Protein AF-A0A0A2EVN7-F1 (afdb_monomer_lite)

pLDDT: mean 83.89, std 11.82, range [39.06, 97.81]

Sequence (223 aa):
MNILLNWLSQLLFFKLIEVNAKYNALLNGFYKKYSISDWREYLRTLVSLFALSFEDESRIKADLEIDVDSLITKSVLDQLSISSSYPHISYASKDEYDRGGNSDYRFFRDKPLFKYENGDYLIYSRPLLAYRMFSSLYFDFLRISEELEGRQPDIANLFTSEFIEKTLFIGLMNESLSSDTIESLDEEGLKLKYKIQSGDLGYPDYRATASKISRKYKLLIFK

Radius of gyration: 21.6 Å; chains: 1; bounding box: 45×46×66 Å

Foldseek 3Di:
DDLVLLLVLVVLLLVLLVVDPVNPLLVVLVCVLLVHDDCQLLSLQLVVLLVCCPPPDQKQDQVNPVPPVNSHDLSNLVSLEDEPVNPDQDFDDPDPPRPVGDSNVLVCLSRQWYAYPNGMIGRPDSVSSSSNSHVNVLVSSVVSQVPDPDDGDPSVCSVPVVRVQVRPPVVVVVVPDDPVFKDKDALVSCVVVDPDDPPDPHAFRMWIWTDDDDDTDIDGHHD

Structure (mmCIF, N/CA/C/O backbone):
data_AF-A0A0A2EVN7-F1
#
_entry.id   AF-A0A0A2EVN7-F1
#
loop_
_atom_site.group_PDB
_atom_site.id
_atom_site.type_symbol
_atom_site.label_atom_id
_atom_site.label_alt_id
_atom_site.label_comp_id
_atom_site.label_asym_id
_atom_site.label_entity_id
_atom_site.label_seq_id
_atom_site.pdbx_PDB_ins_code
_atom_site.Cartn_x
_atom_site.Cartn_y
_atom_site.Cartn_z
_atom_site.occupancy
_atom_site.B_iso_or_equiv
_atom_site.auth_seq_id
_atom_site.auth_comp_id
_atom_site.auth_asym_id
_atom_site.auth_atom_id
_atom_site.pdbx_PDB_model_num
ATOM 1 N N . MET A 1 1 ? 14.269 -0.324 10.134 1.00 54.19 1 MET A N 1
ATOM 2 C CA . MET A 1 1 ? 12.851 -0.323 9.705 1.00 54.19 1 MET A CA 1
ATOM 3 C C . MET A 1 1 ? 12.348 -1.760 9.742 1.00 54.19 1 MET A C 1
ATOM 5 O O . MET A 1 1 ? 13.059 -2.622 9.245 1.00 54.19 1 MET A O 1
ATOM 9 N N . ASN A 1 2 ? 11.214 -2.033 10.396 1.00 72.62 2 ASN A N 1
ATOM 10 C CA . ASN A 1 2 ? 10.709 -3.398 10.595 1.00 72.62 2 ASN A CA 1
ATOM 11 C C . ASN A 1 2 ? 9.799 -3.806 9.421 1.00 72.62 2 ASN A C 1
ATOM 13 O O . ASN A 1 2 ? 8.649 -3.385 9.344 1.00 72.62 2 ASN A O 1
ATOM 17 N N . ILE A 1 3 ? 10.334 -4.603 8.496 1.00 76.62 3 ILE A N 1
ATOM 18 C CA . ILE A 1 3 ? 9.635 -5.026 7.272 1.00 76.62 3 ILE A CA 1
ATOM 19 C C . ILE A 1 3 ? 8.422 -5.901 7.572 1.00 76.62 3 ILE A C 1
ATOM 21 O O . ILE A 1 3 ? 7.392 -5.741 6.926 1.00 76.62 3 ILE A O 1
ATOM 25 N N . LEU A 1 4 ? 8.512 -6.772 8.580 1.00 79.62 4 LEU A N 1
ATOM 26 C CA . LEU A 1 4 ? 7.404 -7.644 8.974 1.00 79.62 4 LEU A CA 1
ATOM 27 C C . LEU A 1 4 ? 6.194 -6.825 9.430 1.00 79.62 4 LEU A C 1
ATOM 29 O O . LEU A 1 4 ? 5.067 -7.125 9.044 1.00 79.62 4 LEU A O 1
ATOM 33 N N . LEU A 1 5 ? 6.433 -5.750 10.186 1.00 82.75 5 LEU A N 1
ATOM 34 C CA . LEU A 1 5 ? 5.374 -4.842 10.624 1.00 82.75 5 LEU A CA 1
ATOM 35 C C . LEU A 1 5 ? 4.736 -4.092 9.445 1.00 82.75 5 LEU A C 1
ATOM 37 O O . LEU A 1 5 ? 3.513 -3.963 9.398 1.00 82.75 5 LEU A O 1
ATOM 41 N N . ASN A 1 6 ? 5.539 -3.634 8.479 1.00 83.50 6 ASN A N 1
ATOM 42 C CA . ASN A 1 6 ? 5.029 -2.960 7.280 1.00 83.50 6 ASN A CA 1
ATOM 43 C C . ASN A 1 6 ? 4.218 -3.921 6.396 1.00 83.50 6 ASN A C 1
ATOM 45 O O . ASN A 1 6 ? 3.157 -3.559 5.890 1.00 83.50 6 ASN A O 1
ATOM 49 N N . TRP A 1 7 ? 4.687 -5.160 6.240 1.00 85.44 7 TRP A N 1
ATOM 50 C CA . TRP A 1 7 ? 3.976 -6.199 5.502 1.00 85.44 7 TRP A CA 1
ATOM 51 C C . TRP A 1 7 ? 2.637 -6.551 6.157 1.00 85.44 7 TRP A C 1
ATOM 53 O O . TRP A 1 7 ? 1.603 -6.514 5.489 1.00 85.44 7 TRP A O 1
ATOM 63 N N . LEU A 1 8 ? 2.640 -6.814 7.469 1.00 88.06 8 LEU A N 1
ATOM 64 C CA . LEU A 1 8 ? 1.422 -7.102 8.226 1.00 88.06 8 LEU A CA 1
ATOM 65 C C . LEU A 1 8 ? 0.427 -5.941 8.127 1.00 88.06 8 LEU A C 1
ATOM 67 O O . LEU A 1 8 ? -0.755 -6.166 7.878 1.00 88.06 8 LEU A O 1
ATOM 71 N N . SER A 1 9 ? 0.915 -4.702 8.247 1.00 89.50 9 SER A N 1
ATOM 72 C CA . SER A 1 9 ? 0.089 -3.501 8.101 1.00 89.50 9 SER A CA 1
ATOM 73 C C . SER A 1 9 ? -0.617 -3.452 6.744 1.00 89.50 9 SER A C 1
ATOM 75 O O . SER A 1 9 ? -1.825 -3.246 6.696 1.00 89.50 9 SER A O 1
ATOM 77 N N . GLN A 1 10 ? 0.080 -3.703 5.631 1.00 91.06 10 GLN A N 1
ATOM 78 C CA . GLN A 1 10 ? -0.579 -3.718 4.319 1.00 91.06 10 GLN A CA 1
ATOM 79 C C . GLN A 1 10 ? -1.599 -4.834 4.177 1.00 91.06 10 GLN A C 1
ATOM 81 O O . GLN A 1 10 ? -2.680 -4.609 3.642 1.00 91.06 10 GLN A O 1
ATOM 86 N N . LEU A 1 11 ? -1.255 -6.037 4.636 1.00 92.88 11 LEU A N 1
ATOM 87 C CA . LEU A 1 11 ? -2.154 -7.179 4.563 1.00 92.88 11 LEU A CA 1
ATOM 88 C C . LEU A 1 11 ? -3.457 -6.889 5.314 1.00 92.88 11 LEU A C 1
ATOM 90 O O . LEU A 1 11 ? -4.539 -7.155 4.794 1.00 92.88 11 LEU A O 1
ATOM 94 N N . LEU A 1 12 ? -3.365 -6.305 6.510 1.00 93.25 12 LEU A N 1
ATOM 95 C CA . LEU A 1 12 ? -4.532 -5.896 7.289 1.00 93.25 12 LEU A CA 1
ATOM 96 C C . LEU A 1 12 ? -5.291 -4.741 6.627 1.00 93.25 12 LEU A C 1
ATOM 98 O O . LEU A 1 12 ? -6.519 -4.758 6.617 1.00 93.25 12 LEU A O 1
ATOM 102 N N . PHE A 1 13 ? -4.590 -3.776 6.028 1.00 95.19 13 PHE A N 1
ATOM 103 C CA . PHE A 1 13 ? -5.219 -2.663 5.317 1.00 95.19 13 PHE A CA 1
ATOM 104 C C . PHE A 1 13 ? -6.030 -3.144 4.109 1.00 95.19 13 PHE A C 1
ATOM 106 O O . PHE A 1 13 ? -7.192 -2.774 3.958 1.00 95.19 13 PHE A O 1
ATOM 113 N N . PHE A 1 14 ? -5.455 -4.010 3.271 1.00 95.94 14 PHE A N 1
ATOM 114 C CA . PHE A 1 14 ? -6.169 -4.552 2.120 1.00 95.94 14 PHE A CA 1
ATOM 115 C C . PHE A 1 14 ? -7.362 -5.410 2.537 1.00 95.94 14 PHE A C 1
ATOM 117 O O . PHE A 1 14 ? -8.436 -5.261 1.962 1.00 95.94 14 PHE A O 1
ATOM 124 N N . LYS A 1 15 ? -7.227 -6.231 3.587 1.00 95.62 15 LYS A N 1
ATOM 125 C CA . LYS A 1 15 ? -8.365 -6.966 4.162 1.00 95.62 15 LYS A CA 1
ATOM 126 C C . LYS A 1 15 ? -9.472 -6.031 4.653 1.00 95.62 15 LYS A C 1
ATOM 128 O O . LYS A 1 15 ? -10.641 -6.302 4.398 1.00 95.62 15 LYS A O 1
ATOM 133 N N . LEU A 1 16 ? -9.121 -4.933 5.327 1.00 95.31 16 LEU A N 1
ATOM 134 C CA . LEU A 1 16 ? -10.088 -3.935 5.791 1.00 95.31 16 LEU A CA 1
ATOM 135 C C . LEU A 1 16 ? -10.911 -3.372 4.624 1.00 95.31 16 LEU A C 1
ATOM 137 O O . LEU A 1 16 ? -12.139 -3.309 4.717 1.00 95.31 16 LEU A O 1
ATOM 141 N N . ILE A 1 17 ? -10.253 -2.971 3.532 1.00 95.69 17 ILE A N 1
ATOM 142 C CA . ILE A 1 17 ? -10.952 -2.381 2.382 1.00 95.69 17 ILE A CA 1
ATOM 143 C C . ILE A 1 17 ? -11.656 -3.418 1.498 1.00 95.69 17 ILE A C 1
ATOM 145 O O . ILE A 1 17 ? -12.660 -3.082 0.882 1.00 95.69 17 ILE A O 1
ATOM 149 N N . GLU A 1 18 ? -11.178 -4.666 1.462 1.00 96.69 18 GLU A N 1
ATOM 150 C CA . GLU A 1 18 ? -11.805 -5.789 0.746 1.00 96.69 18 GLU A CA 1
ATOM 151 C C . GLU A 1 18 ? -13.117 -6.223 1.415 1.00 96.69 18 GLU A C 1
ATOM 153 O O . GLU A 1 18 ? -14.105 -6.483 0.733 1.00 96.69 18 GLU A O 1
ATOM 158 N N . VAL A 1 19 ? -13.159 -6.269 2.751 1.00 95.06 19 VAL A N 1
ATOM 159 C CA . VAL A 1 19 ? -14.350 -6.706 3.503 1.00 95.06 19 VAL A CA 1
ATOM 160 C C . VAL A 1 19 ? -15.417 -5.610 3.585 1.00 95.06 19 VAL A C 1
ATOM 162 O O . VAL A 1 19 ? -16.608 -5.906 3.706 1.00 95.06 19 VAL A O 1
ATOM 165 N N . ASN A 1 20 ? -15.027 -4.335 3.529 1.00 93.38 20 ASN A N 1
ATOM 166 C CA . ASN A 1 20 ? -15.958 -3.227 3.699 1.00 93.38 20 ASN A CA 1
ATOM 167 C C . ASN A 1 20 ? -16.386 -2.623 2.355 1.00 93.38 20 ASN A C 1
ATOM 169 O O . ASN A 1 20 ? -15.681 -1.801 1.770 1.00 93.38 20 ASN A O 1
ATOM 173 N N . ALA A 1 21 ? -17.609 -2.957 1.929 1.00 92.38 21 ALA A N 1
ATOM 174 C CA . ALA A 1 21 ? -18.183 -2.551 0.643 1.00 92.38 21 ALA A CA 1
ATOM 175 C C . ALA A 1 21 ? -18.142 -1.034 0.366 1.00 92.38 21 ALA A C 1
ATOM 177 O O . ALA A 1 21 ? -18.124 -0.622 -0.796 1.00 92.38 21 ALA A O 1
ATOM 178 N N . LYS A 1 22 ? -18.079 -0.188 1.409 1.00 92.62 22 LYS A N 1
ATOM 179 C CA . LYS A 1 22 ? -17.949 1.273 1.261 1.00 92.62 22 LYS A CA 1
ATOM 180 C C . LYS A 1 22 ? -16.650 1.694 0.554 1.00 92.62 22 LYS A C 1
ATOM 182 O O . LYS A 1 22 ? -16.580 2.805 0.039 1.00 92.62 22 LYS A O 1
ATOM 187 N N . TYR A 1 23 ? -15.642 0.819 0.505 1.00 94.06 23 TYR A N 1
ATOM 188 C CA . TYR A 1 23 ? -14.345 1.069 -0.127 1.00 94.06 23 TYR A CA 1
ATOM 189 C C . TYR A 1 23 ? -14.165 0.378 -1.487 1.00 94.06 23 TYR A C 1
ATOM 191 O O . TYR A 1 23 ? -13.094 0.494 -2.081 1.00 94.06 23 TYR A O 1
ATOM 199 N N . ASN A 1 24 ? -15.200 -0.268 -2.036 1.00 94.38 24 ASN A N 1
ATOM 200 C CA . ASN A 1 24 ? -15.112 -0.980 -3.319 1.00 94.38 24 ASN A CA 1
ATOM 201 C C . ASN A 1 24 ? -14.586 -0.100 -4.462 1.00 94.38 24 ASN A C 1
ATOM 203 O O . ASN A 1 24 ? -13.775 -0.550 -5.265 1.00 94.38 24 ASN A O 1
ATOM 207 N N . ALA A 1 25 ? -15.009 1.166 -4.526 1.00 95.00 25 ALA A N 1
ATOM 208 C CA . ALA A 1 25 ? -14.536 2.098 -5.549 1.00 95.00 25 ALA A CA 1
ATOM 209 C C . ALA A 1 25 ? -13.022 2.361 -5.444 1.00 95.00 25 ALA A C 1
ATOM 211 O O . ALA A 1 25 ? -12.332 2.381 -6.462 1.00 95.00 25 ALA A O 1
ATOM 212 N N . LEU A 1 26 ? -12.493 2.489 -4.221 1.00 95.81 26 LEU A N 1
ATOM 213 C CA . LEU A 1 26 ? -11.057 2.654 -3.985 1.00 95.81 26 LEU A CA 1
ATOM 214 C C . LEU A 1 26 ? -10.279 1.395 -4.369 1.00 95.81 26 LEU A C 1
ATOM 216 O O . LEU A 1 26 ? -9.244 1.495 -5.023 1.00 95.81 26 LEU A O 1
ATOM 220 N N . LEU A 1 27 ? -10.779 0.218 -3.987 1.00 96.50 27 LEU A N 1
ATOM 221 C CA . LEU A 1 27 ? -10.136 -1.053 -4.313 1.00 96.50 27 LEU A CA 1
ATOM 222 C C . LEU A 1 27 ? -10.120 -1.304 -5.830 1.00 96.50 27 LEU A C 1
ATOM 224 O O . LEU A 1 27 ? -9.086 -1.660 -6.386 1.00 96.50 27 LEU A O 1
ATOM 228 N N . ASN A 1 28 ? -11.221 -1.012 -6.524 1.00 96.00 28 ASN A N 1
ATOM 229 C CA . ASN A 1 28 ? -11.286 -1.089 -7.984 1.00 96.00 28 ASN A CA 1
ATOM 230 C C . ASN A 1 28 ? -10.355 -0.072 -8.662 1.00 96.00 28 ASN A C 1
ATOM 232 O O . ASN A 1 28 ? -9.699 -0.394 -9.653 1.00 96.00 28 ASN A O 1
ATOM 236 N N . GLY A 1 29 ? -10.258 1.148 -8.124 1.00 96.31 29 GLY A N 1
ATOM 237 C CA . GLY A 1 29 ? -9.289 2.140 -8.588 1.00 96.31 29 GLY A CA 1
ATOM 238 C C . GLY A 1 29 ? -7.845 1.666 -8.406 1.00 96.31 29 GLY A C 1
ATOM 239 O O . GLY A 1 29 ? -7.017 1.843 -9.299 1.00 96.31 29 GLY A O 1
ATOM 240 N N . PHE A 1 30 ? -7.558 0.973 -7.301 1.00 96.94 30 PHE A N 1
ATOM 241 C CA . PHE A 1 30 ? -6.261 0.347 -7.051 1.00 96.94 30 PHE A CA 1
ATOM 242 C C . PHE A 1 30 ? -5.945 -0.751 -8.077 1.00 96.94 30 PHE A C 1
ATOM 244 O O . PHE A 1 30 ? -4.871 -0.735 -8.680 1.00 96.94 30 PHE A O 1
ATOM 251 N N . TYR A 1 31 ? -6.896 -1.649 -8.347 1.00 97.81 31 TYR A N 1
ATOM 252 C CA . TYR A 1 31 ? -6.776 -2.681 -9.384 1.00 97.81 31 TYR A CA 1
ATOM 253 C C . TYR A 1 31 ? -6.487 -2.086 -10.759 1.00 97.81 31 TYR A C 1
ATOM 255 O O . TYR A 1 31 ? -5.553 -2.511 -11.440 1.00 97.81 31 TYR A O 1
ATOM 263 N N . LYS A 1 32 ? -7.216 -1.030 -11.133 1.00 97.12 32 LYS A N 1
ATOM 264 C CA . LYS A 1 32 ? -7.002 -0.312 -12.393 1.00 97.12 32 LYS A CA 1
ATOM 265 C C . LYS A 1 32 ? -5.610 0.317 -12.464 1.00 97.12 32 LYS A C 1
ATOM 267 O O . LYS A 1 32 ? -4.920 0.131 -13.463 1.00 97.12 32 LYS A O 1
ATOM 272 N N . LYS A 1 33 ? -5.181 1.024 -11.411 1.00 95.75 33 LYS A N 1
ATOM 273 C CA . LYS A 1 33 ? -3.866 1.684 -11.345 1.00 95.75 33 LYS A CA 1
ATOM 274 C C . LYS A 1 33 ? -2.726 0.702 -11.603 1.00 95.75 33 LYS A C 1
ATOM 276 O O . LYS A 1 33 ? -1.804 1.020 -12.347 1.00 95.75 33 LYS A O 1
ATOM 281 N N . TYR A 1 34 ? -2.796 -0.481 -10.999 1.00 96.56 34 TYR A N 1
ATOM 282 C CA . TYR A 1 34 ? -1.752 -1.496 -11.119 1.00 96.56 34 TYR A CA 1
ATOM 283 C C . TYR A 1 34 ? -1.975 -2.497 -12.251 1.00 96.56 34 TYR A C 1
ATOM 285 O O . TYR A 1 34 ? -1.091 -3.303 -12.512 1.00 96.56 34 TYR A O 1
ATOM 293 N N . SER A 1 35 ? -3.110 -2.426 -12.955 1.00 97.38 35 SER A N 1
ATOM 294 C CA . SER A 1 35 ? -3.504 -3.420 -13.963 1.00 97.38 35 SER A CA 1
ATOM 295 C C . SER A 1 35 ? -3.419 -4.847 -13.405 1.00 97.38 35 SER A C 1
ATOM 297 O O . SER A 1 35 ? -2.772 -5.715 -13.986 1.00 97.38 35 SER A O 1
ATOM 299 N N . ILE A 1 36 ? -4.034 -5.043 -12.237 1.00 96.75 36 ILE A N 1
ATOM 300 C CA . ILE A 1 36 ? -4.129 -6.317 -11.508 1.00 96.75 36 ILE A CA 1
ATOM 301 C C . ILE A 1 36 ? -5.590 -6.608 -11.170 1.00 96.75 36 ILE A C 1
ATOM 303 O O . ILE A 1 36 ? -6.432 -5.711 -11.220 1.00 96.75 36 ILE A O 1
ATOM 307 N N . SER A 1 37 ? -5.888 -7.852 -10.812 1.00 95.94 37 SER A N 1
ATOM 308 C CA . SER A 1 37 ? -7.241 -8.294 -10.440 1.00 95.94 37 SER A CA 1
ATOM 309 C C . SER A 1 37 ? -7.394 -8.582 -8.948 1.00 95.94 37 SER A C 1
ATOM 311 O O . SER A 1 37 ? -8.506 -8.566 -8.422 1.00 95.94 37 SER A O 1
ATOM 313 N N . ASP A 1 38 ? -6.275 -8.812 -8.265 1.00 95.94 38 ASP A N 1
ATOM 314 C CA . ASP A 1 38 ? -6.213 -9.115 -6.843 1.00 95.94 38 ASP A CA 1
ATOM 315 C C . ASP A 1 38 ? -5.068 -8.321 -6.207 1.00 95.94 38 ASP A C 1
ATOM 317 O O . ASP A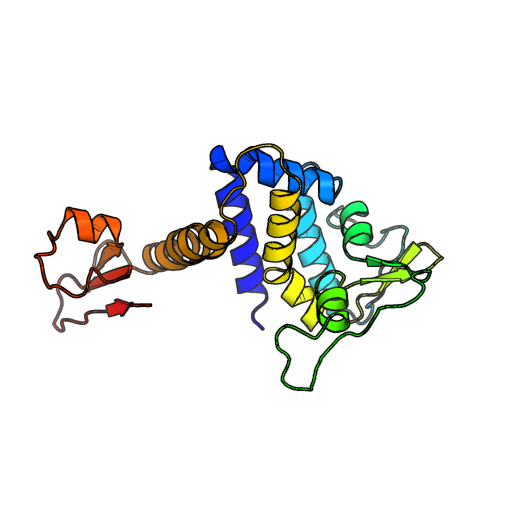 1 38 ? -3.916 -8.404 -6.637 1.00 95.94 38 ASP A O 1
ATOM 321 N N . TRP A 1 39 ? -5.350 -7.572 -5.137 1.00 95.94 39 TRP A N 1
ATOM 322 C CA . TRP A 1 39 ? -4.335 -6.787 -4.420 1.00 95.94 39 TRP A CA 1
ATOM 323 C C . TRP A 1 39 ? -3.206 -7.668 -3.888 1.00 95.94 39 TRP A C 1
ATOM 325 O O . TRP A 1 39 ? -2.098 -7.181 -3.649 1.00 95.94 39 TRP A O 1
ATOM 335 N N . ARG A 1 40 ? -3.454 -8.973 -3.718 1.00 95.12 40 ARG A N 1
ATOM 336 C CA . ARG A 1 40 ? -2.421 -9.930 -3.338 1.00 95.12 40 ARG A CA 1
ATOM 337 C C . ARG A 1 40 ? -1.277 -9.876 -4.336 1.00 95.12 40 ARG A C 1
ATOM 339 O O . ARG A 1 40 ? -0.151 -9.872 -3.872 1.00 95.12 40 ARG A O 1
ATOM 346 N N . GLU A 1 41 ? -1.527 -9.772 -5.649 1.00 95.06 41 GLU A N 1
ATOM 347 C CA . GLU A 1 41 ? -0.502 -9.626 -6.714 1.00 95.06 41 GLU A CA 1
ATOM 348 C C . GLU A 1 41 ? 0.514 -8.519 -6.388 1.00 95.06 41 GLU A C 1
ATOM 350 O O . GLU A 1 41 ? 1.728 -8.728 -6.455 1.00 95.06 41 GLU A O 1
ATOM 355 N N . TYR A 1 42 ? 0.023 -7.373 -5.914 1.00 95.19 42 TYR A N 1
ATOM 356 C CA . TYR A 1 42 ? 0.855 -6.254 -5.480 1.00 95.19 42 TYR A CA 1
ATOM 357 C C . TYR A 1 42 ? 1.714 -6.598 -4.252 1.00 95.19 42 TYR A C 1
ATOM 359 O O . TYR A 1 42 ? 2.919 -6.337 -4.250 1.00 95.19 42 TYR A O 1
ATOM 367 N N . LEU A 1 43 ? 1.134 -7.222 -3.217 1.00 92.69 43 LEU A N 1
ATOM 368 C CA . LEU A 1 43 ? 1.886 -7.556 -2.001 1.00 92.69 43 LEU A CA 1
ATOM 369 C C . LEU A 1 43 ? 2.945 -8.636 -2.213 1.00 92.69 43 LEU A C 1
ATOM 371 O O . LEU A 1 43 ? 4.060 -8.456 -1.724 1.00 92.69 43 LEU A O 1
ATOM 375 N N . ARG A 1 44 ? 2.633 -9.730 -2.924 1.00 92.25 44 ARG A N 1
ATOM 376 C CA . ARG A 1 44 ? 3.642 -10.766 -3.247 1.00 92.25 44 ARG A CA 1
ATOM 377 C C . ARG A 1 44 ? 4.774 -10.151 -4.057 1.00 92.25 44 ARG A C 1
ATOM 379 O O . ARG A 1 44 ? 5.918 -10.327 -3.665 1.00 92.25 44 ARG A O 1
ATOM 386 N N . THR A 1 45 ? 4.464 -9.311 -5.050 1.00 93.81 45 THR A N 1
ATOM 387 C CA . THR A 1 45 ? 5.495 -8.593 -5.812 1.00 93.81 45 THR A CA 1
ATOM 388 C C . THR A 1 45 ? 6.409 -7.780 -4.892 1.00 93.81 45 THR A C 1
ATOM 390 O O . THR A 1 45 ? 7.624 -7.936 -4.953 1.00 93.81 45 THR A O 1
ATOM 393 N N . LEU A 1 46 ? 5.866 -6.949 -3.993 1.00 92.00 46 LEU A N 1
ATOM 394 C CA . LEU A 1 46 ? 6.687 -6.150 -3.071 1.00 92.00 46 LEU A CA 1
ATOM 395 C C . LEU A 1 46 ? 7.545 -6.995 -2.122 1.00 92.00 46 LEU A C 1
ATOM 397 O O . LEU A 1 46 ? 8.682 -6.620 -1.837 1.00 92.00 46 LEU A O 1
ATOM 401 N N . VAL A 1 47 ? 7.012 -8.105 -1.609 1.00 89.75 47 VAL A N 1
ATOM 402 C CA . VAL A 1 47 ? 7.760 -9.014 -0.729 1.00 89.75 47 VAL A CA 1
ATOM 403 C C . VAL A 1 47 ? 8.870 -9.718 -1.500 1.00 89.75 47 VAL A C 1
ATOM 405 O O . VAL A 1 47 ? 9.996 -9.743 -1.012 1.00 89.75 47 VAL A O 1
ATOM 408 N N . SER A 1 48 ? 8.589 -10.212 -2.707 1.00 89.88 48 SER A N 1
ATOM 409 C CA . SER A 1 48 ? 9.584 -10.838 -3.582 1.00 89.88 48 SER A CA 1
ATOM 410 C C . SER A 1 48 ? 10.694 -9.861 -3.952 1.00 89.88 48 SER A C 1
ATOM 412 O O . SER A 1 48 ? 11.864 -10.193 -3.812 1.00 89.88 48 SER A O 1
ATOM 414 N N . LEU A 1 49 ? 10.354 -8.618 -4.313 1.00 90.56 49 LEU A N 1
ATOM 415 C CA . LEU A 1 49 ? 11.339 -7.554 -4.530 1.00 90.56 49 LEU A CA 1
ATOM 416 C C . LEU A 1 49 ? 12.222 -7.348 -3.299 1.00 90.56 49 LEU A C 1
ATOM 418 O O . LEU A 1 49 ? 13.434 -7.184 -3.407 1.00 90.56 49 LEU A O 1
ATOM 422 N N . PHE A 1 50 ? 11.621 -7.348 -2.112 1.00 88.69 50 PHE A N 1
ATOM 423 C CA . PHE A 1 50 ? 12.371 -7.137 -0.886 1.00 88.69 50 PHE A CA 1
ATOM 424 C C . PHE A 1 50 ? 13.283 -8.325 -0.556 1.00 88.69 50 PHE A C 1
ATOM 426 O O . PHE A 1 50 ? 14.420 -8.105 -0.148 1.00 88.69 50 PHE A O 1
ATOM 433 N N . ALA A 1 51 ? 12.826 -9.557 -0.784 1.00 87.12 51 ALA A N 1
ATOM 434 C CA . ALA A 1 51 ? 13.637 -10.763 -0.650 1.00 87.12 51 ALA A CA 1
ATOM 435 C C . ALA A 1 51 ? 14.835 -10.743 -1.614 1.00 87.12 51 ALA A C 1
ATOM 437 O O . ALA A 1 51 ? 15.972 -10.826 -1.155 1.00 87.12 51 ALA A O 1
ATOM 438 N N . LEU A 1 52 ? 14.590 -10.493 -2.905 1.00 87.56 52 LEU A N 1
ATOM 439 C CA . LEU A 1 52 ? 15.632 -10.372 -3.932 1.00 87.56 52 LEU A CA 1
ATOM 440 C C . LEU A 1 52 ? 16.638 -9.264 -3.611 1.00 87.56 52 LEU A C 1
ATOM 442 O O . LEU A 1 52 ? 17.823 -9.407 -3.863 1.00 87.56 52 LEU A O 1
ATOM 446 N N . SER A 1 53 ? 16.202 -8.171 -2.978 1.00 87.25 53 SER A N 1
ATOM 447 C CA . SER A 1 53 ? 17.108 -7.077 -2.607 1.00 87.25 53 SER A CA 1
ATOM 448 C C . SER A 1 53 ? 18.174 -7.444 -1.559 1.00 87.25 53 SER A C 1
ATOM 450 O O . SER A 1 53 ? 19.084 -6.645 -1.314 1.00 87.25 53 SER A O 1
ATOM 452 N N . PHE A 1 54 ? 18.037 -8.592 -0.885 1.00 83.62 54 PHE A N 1
ATOM 453 C CA . PHE A 1 54 ? 19.074 -9.142 -0.006 1.00 83.62 54 PHE A CA 1
ATOM 454 C C . PHE A 1 54 ? 20.078 -10.023 -0.733 1.00 83.62 54 PHE A C 1
ATOM 456 O O . PHE A 1 54 ? 21.163 -10.238 -0.194 1.00 83.62 54 PHE A O 1
ATOM 463 N N . GLU A 1 55 ? 19.720 -10.530 -1.906 1.00 78.31 55 GLU A N 1
ATOM 464 C CA . GLU A 1 55 ? 20.648 -11.232 -2.774 1.00 78.31 55 GLU A CA 1
ATOM 465 C C . GLU A 1 55 ? 21.581 -10.193 -3.415 1.00 78.31 55 GLU A C 1
ATOM 467 O O . GLU A 1 55 ? 21.216 -9.026 -3.587 1.00 78.31 55 GLU A O 1
ATOM 472 N N . ASP A 1 56 ? 22.814 -10.583 -3.747 1.00 64.56 56 ASP A N 1
ATOM 473 C CA . ASP A 1 56 ? 23.786 -9.665 -4.365 1.00 64.56 56 ASP A CA 1
ATOM 474 C C . ASP A 1 56 ? 23.302 -9.135 -5.740 1.00 64.56 56 ASP A C 1
ATOM 476 O O . ASP A 1 56 ? 23.855 -8.176 -6.289 1.00 64.56 56 ASP A O 1
ATOM 480 N N . GLU A 1 57 ? 22.217 -9.706 -6.277 1.00 65.69 57 GLU A N 1
ATOM 481 C CA . GLU A 1 57 ? 21.529 -9.279 -7.489 1.00 65.69 57 GLU A CA 1
ATOM 482 C C . GLU A 1 57 ? 20.388 -8.290 -7.192 1.00 65.69 57 GLU A C 1
ATOM 484 O O . GLU A 1 57 ? 19.221 -8.632 -7.038 1.00 65.69 57 GLU A O 1
ATOM 489 N N . SER A 1 58 ? 20.707 -6.996 -7.223 1.00 79.50 58 SER A N 1
ATOM 490 C CA . SER A 1 58 ? 19.692 -5.923 -7.216 1.00 79.50 58 SER A CA 1
ATOM 491 C C . SER A 1 58 ? 18.948 -5.756 -8.554 1.00 79.50 58 SER A C 1
ATOM 493 O O . SER A 1 58 ? 18.101 -4.868 -8.688 1.00 79.50 58 SER A O 1
ATOM 495 N N . ARG A 1 59 ? 19.270 -6.580 -9.560 1.00 87.81 59 ARG A N 1
ATOM 496 C CA . ARG A 1 59 ? 18.734 -6.508 -10.923 1.00 87.81 59 ARG A CA 1
ATOM 497 C C . ARG A 1 59 ? 17.751 -7.644 -11.168 1.00 87.81 59 ARG A C 1
ATOM 499 O O . ARG A 1 59 ? 18.043 -8.795 -10.889 1.00 87.81 59 ARG A O 1
ATOM 506 N N . ILE A 1 60 ? 16.620 -7.311 -11.773 1.00 89.31 60 ILE A N 1
ATOM 507 C CA . ILE A 1 60 ? 15.562 -8.252 -12.141 1.00 89.31 60 ILE A CA 1
ATOM 508 C C . ILE A 1 60 ? 15.478 -8.268 -13.657 1.00 89.31 60 ILE A C 1
ATOM 510 O O . ILE A 1 60 ? 15.271 -7.221 -14.277 1.00 89.31 60 ILE A O 1
ATOM 514 N N . LYS A 1 61 ? 15.644 -9.440 -14.263 1.00 86.62 61 LYS A N 1
ATOM 515 C CA . LYS A 1 61 ? 15.555 -9.582 -15.717 1.00 86.62 61 LYS A CA 1
ATOM 516 C C . LYS A 1 61 ? 14.117 -9.434 -16.212 1.00 86.62 61 LYS A C 1
ATOM 518 O O . LYS A 1 61 ? 13.169 -9.825 -15.535 1.00 86.62 61 LYS A O 1
ATOM 523 N N . ALA A 1 62 ? 13.960 -8.875 -17.409 1.00 84.75 62 ALA A N 1
ATOM 524 C CA . ALA A 1 62 ? 12.665 -8.607 -18.036 1.00 84.75 62 ALA A CA 1
ATOM 525 C C . ALA A 1 62 ? 11.844 -9.869 -18.348 1.00 84.75 62 ALA A C 1
ATOM 527 O O . ALA A 1 62 ? 10.615 -9.787 -18.460 1.00 84.75 62 ALA A O 1
ATOM 528 N N . ASP A 1 63 ? 12.535 -10.994 -18.542 1.00 82.12 63 ASP A N 1
ATOM 529 C CA . ASP A 1 63 ? 11.964 -12.320 -18.792 1.00 82.12 63 ASP A CA 1
ATOM 530 C C . ASP A 1 63 ? 11.312 -12.931 -17.543 1.00 82.12 63 ASP A C 1
ATOM 532 O O . ASP A 1 63 ? 10.470 -13.814 -17.681 1.00 82.12 63 ASP A O 1
ATOM 536 N N . LEU A 1 64 ? 11.642 -12.411 -16.351 1.00 82.31 64 LEU A N 1
ATOM 537 C CA . LEU A 1 64 ? 11.199 -12.909 -15.050 1.00 82.31 64 LEU A CA 1
ATOM 538 C C . LEU A 1 64 ? 11.442 -14.418 -14.870 1.00 82.31 64 LEU A C 1
ATOM 540 O O . LEU A 1 64 ? 10.728 -15.060 -14.109 1.00 82.31 64 LEU A O 1
ATOM 544 N N . GLU A 1 65 ? 12.477 -14.991 -15.499 1.00 75.06 65 GLU A N 1
ATOM 545 C CA . GLU A 1 65 ? 12.799 -16.423 -15.341 1.00 75.06 65 GLU A CA 1
ATOM 546 C C . GLU A 1 65 ? 13.124 -16.797 -13.885 1.00 75.06 65 GLU A C 1
ATOM 548 O O . GLU A 1 65 ? 12.919 -17.936 -13.471 1.00 75.06 65 GLU A O 1
ATOM 553 N N . ILE A 1 66 ? 13.594 -15.826 -13.095 1.00 71.06 66 ILE A N 1
ATOM 554 C CA . ILE A 1 66 ? 13.852 -15.988 -11.657 1.00 71.06 66 ILE A CA 1
AT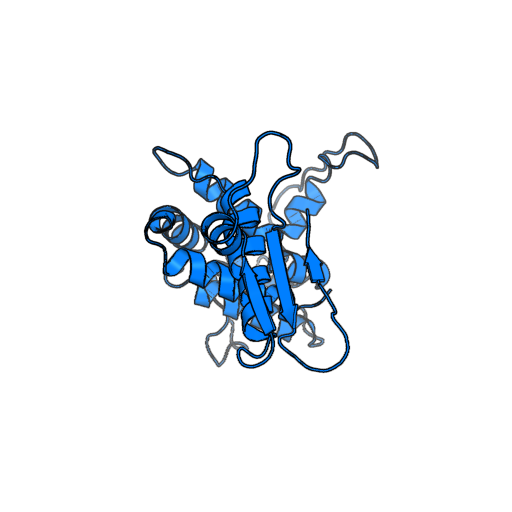OM 555 C C . ILE A 1 66 ? 12.564 -16.164 -10.832 1.00 71.06 66 ILE A C 1
ATOM 557 O O . ILE A 1 66 ? 12.622 -16.635 -9.700 1.00 71.06 66 ILE A O 1
ATOM 561 N N . ASP A 1 67 ? 11.402 -15.798 -11.378 1.00 76.19 67 ASP A N 1
ATOM 562 C CA . ASP A 1 67 ? 10.102 -15.865 -10.709 1.00 76.19 67 ASP A CA 1
ATOM 563 C C . ASP A 1 67 ? 9.385 -17.194 -10.985 1.00 76.19 67 ASP A C 1
ATOM 565 O O . ASP A 1 67 ? 8.291 -17.251 -11.549 1.00 76.19 67 ASP A O 1
ATOM 569 N N . VAL A 1 68 ? 10.025 -18.292 -10.580 1.00 68.12 68 VAL A N 1
ATOM 570 C CA . VAL A 1 68 ? 9.546 -19.665 -10.826 1.00 68.12 68 VAL A CA 1
ATOM 571 C C . VAL A 1 68 ? 8.139 -19.900 -10.256 1.00 68.12 68 VAL A C 1
ATOM 573 O O . VAL A 1 68 ? 7.344 -20.639 -10.835 1.00 68.12 68 VAL A O 1
ATOM 576 N N . ASP A 1 69 ? 7.808 -19.215 -9.161 1.00 78.12 69 ASP A N 1
ATOM 577 C CA . ASP A 1 69 ? 6.534 -19.340 -8.450 1.00 78.12 69 ASP A CA 1
ATOM 578 C C . ASP A 1 69 ? 5.464 -18.329 -8.920 1.00 78.12 69 ASP A C 1
ATOM 580 O O . ASP A 1 69 ? 4.360 -18.298 -8.370 1.00 78.12 69 ASP A O 1
ATOM 584 N N . SER A 1 70 ? 5.758 -17.502 -9.937 1.00 80.69 70 SER A N 1
ATOM 585 C CA . SER A 1 70 ? 4.851 -16.454 -10.445 1.00 80.69 70 SER A CA 1
ATOM 586 C C . SER A 1 70 ? 4.380 -15.470 -9.355 1.00 80.69 70 SER A C 1
ATOM 588 O O . SER A 1 70 ? 3.206 -15.084 -9.280 1.00 80.69 70 SER A O 1
ATOM 590 N N . LEU A 1 71 ? 5.287 -15.091 -8.451 1.00 87.19 71 LEU A N 1
ATOM 591 C CA . LEU A 1 71 ? 5.048 -14.156 -7.351 1.00 87.19 71 LEU A CA 1
ATOM 592 C C . LEU A 1 71 ? 5.198 -12.689 -7.777 1.00 87.19 71 LEU A C 1
ATOM 594 O O . LEU A 1 71 ? 4.636 -11.804 -7.125 1.00 87.19 71 LEU A O 1
ATOM 598 N N . ILE A 1 72 ? 5.944 -12.420 -8.846 1.00 92.06 72 ILE A N 1
ATOM 599 C CA . ILE A 1 72 ? 6.267 -11.092 -9.361 1.00 92.06 72 ILE A CA 1
ATOM 600 C C . ILE A 1 72 ? 5.337 -10.750 -10.523 1.00 92.06 72 ILE A C 1
ATOM 602 O O . ILE A 1 72 ? 5.348 -11.342 -11.597 1.00 92.06 72 ILE A O 1
ATOM 606 N N . THR A 1 73 ? 4.543 -9.702 -10.333 1.00 93.38 73 THR A N 1
ATOM 607 C CA . THR A 1 73 ? 3.614 -9.214 -11.351 1.00 93.38 73 THR A CA 1
ATOM 608 C C . THR A 1 73 ? 4.248 -8.079 -12.150 1.00 93.38 73 THR A C 1
ATOM 610 O O . THR A 1 73 ? 4.532 -7.004 -11.618 1.00 93.38 73 THR A O 1
ATOM 613 N N . LYS A 1 74 ? 4.447 -8.285 -13.457 1.00 93.19 74 LYS A N 1
ATOM 614 C CA . LYS A 1 74 ? 5.127 -7.317 -14.337 1.00 93.19 74 LYS A CA 1
ATOM 615 C C . LYS A 1 74 ? 4.463 -5.938 -14.370 1.00 93.19 74 LYS A C 1
ATOM 617 O O . LYS A 1 74 ? 5.164 -4.934 -14.302 1.00 93.19 74 LYS A O 1
ATOM 622 N N . SER A 1 75 ? 3.132 -5.8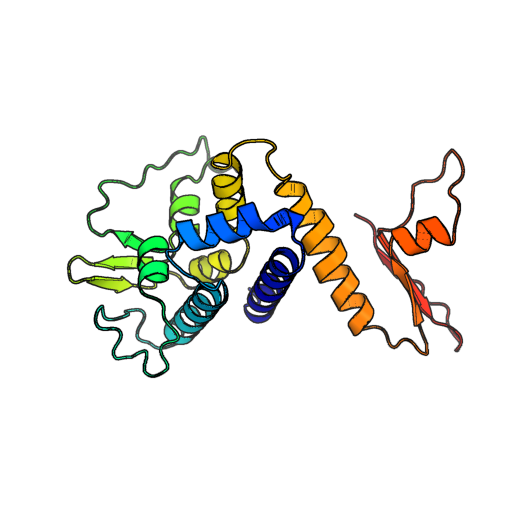71 -14.419 1.00 95.25 75 SER A N 1
ATOM 623 C CA . SER A 1 75 ? 2.410 -4.591 -14.401 1.00 95.25 75 SER A CA 1
ATOM 624 C C . SER A 1 75 ? 2.664 -3.803 -13.113 1.00 95.25 75 SER A C 1
ATOM 626 O O . SER A 1 75 ? 2.792 -2.579 -13.151 1.00 95.25 75 SER A O 1
ATOM 628 N N . VAL A 1 76 ? 2.835 -4.493 -11.981 1.00 95.81 76 VAL A N 1
ATOM 629 C CA . VAL A 1 76 ? 3.234 -3.869 -10.717 1.00 95.81 76 VAL A CA 1
ATOM 630 C C . VAL A 1 76 ? 4.654 -3.311 -10.821 1.00 95.81 76 VAL A C 1
ATOM 632 O O . VAL A 1 76 ? 4.859 -2.153 -10.464 1.00 95.81 76 VAL A O 1
ATOM 635 N N . LEU A 1 77 ? 5.617 -4.067 -11.363 1.00 95.00 77 LEU A N 1
ATOM 636 C CA . LEU A 1 77 ? 6.981 -3.561 -11.590 1.00 95.00 77 LEU A CA 1
ATOM 637 C C . LEU A 1 77 ? 6.986 -2.305 -12.461 1.00 95.00 77 LEU A C 1
ATOM 639 O O . LEU A 1 77 ? 7.613 -1.308 -12.106 1.00 95.00 77 LEU A O 1
ATOM 643 N N . ASP A 1 78 ? 6.242 -2.335 -13.566 1.00 94.75 78 ASP A N 1
ATOM 644 C CA . ASP A 1 78 ? 6.134 -1.221 -14.502 1.00 94.75 78 ASP A CA 1
ATOM 645 C C . ASP A 1 78 ? 5.627 0.048 -13.805 1.00 94.75 78 ASP A C 1
ATOM 647 O O . ASP A 1 78 ? 6.245 1.109 -13.921 1.00 94.75 78 ASP A O 1
ATOM 651 N N . GLN A 1 79 ? 4.563 -0.062 -13.006 1.00 94.50 79 GLN A N 1
ATOM 652 C CA . GLN A 1 79 ? 3.989 1.072 -12.272 1.00 94.50 79 GLN A CA 1
ATOM 653 C C . GLN A 1 79 ? 4.908 1.602 -11.163 1.00 94.50 79 GLN A C 1
ATOM 655 O O . GLN A 1 79 ? 4.936 2.808 -10.904 1.00 94.50 79 GLN A O 1
ATOM 660 N N . LEU A 1 80 ? 5.689 0.721 -10.533 1.00 94.56 80 LEU A N 1
ATOM 661 C CA . LEU A 1 80 ? 6.669 1.065 -9.498 1.00 94.56 80 LEU A CA 1
ATOM 662 C C . LEU A 1 80 ? 8.012 1.551 -10.057 1.00 94.56 80 LEU A C 1
ATOM 664 O O . LEU A 1 80 ? 8.901 1.904 -9.279 1.00 94.56 80 LEU A O 1
ATOM 668 N N . SER A 1 81 ? 8.171 1.580 -11.381 1.00 94.81 81 SER A N 1
ATOM 669 C CA . SER A 1 81 ? 9.432 1.924 -12.025 1.00 94.81 81 SER A CA 1
ATOM 670 C C . SER A 1 81 ? 9.489 3.353 -12.560 1.00 94.81 81 SER A C 1
ATOM 672 O O . SER A 1 81 ? 8.494 3.965 -12.976 1.00 94.81 81 SER A O 1
ATOM 674 N N . ILE A 1 82 ? 10.705 3.889 -12.553 1.00 93.56 82 ILE A N 1
ATOM 675 C CA . ILE A 1 82 ? 11.127 5.069 -13.297 1.00 93.56 82 ILE A CA 1
ATOM 676 C C . ILE A 1 82 ? 11.759 4.568 -14.596 1.00 93.56 82 ILE A C 1
ATOM 678 O O . ILE A 1 82 ? 12.737 3.823 -14.561 1.00 93.56 82 ILE A O 1
ATOM 682 N N . SER A 1 83 ? 11.204 4.971 -15.738 1.00 91.88 83 SER A N 1
ATOM 683 C CA . SER A 1 83 ? 11.783 4.640 -17.044 1.00 91.88 83 SER A CA 1
ATOM 684 C C . SER A 1 83 ? 13.165 5.274 -17.200 1.00 91.88 83 SER A C 1
ATOM 686 O O . SER A 1 83 ? 13.342 6.441 -16.854 1.00 91.88 83 SER A O 1
ATOM 688 N N . SER A 1 84 ? 14.120 4.559 -17.794 1.00 84.38 84 SER A N 1
ATOM 689 C CA . SER A 1 84 ? 15.427 5.109 -18.177 1.00 84.38 84 SER A CA 1
ATOM 690 C C . SER A 1 84 ? 15.316 6.284 -19.151 1.00 84.38 84 SER A C 1
ATOM 692 O O . SER A 1 84 ? 16.186 7.145 -19.173 1.00 84.38 84 SER A O 1
ATOM 694 N N . SER A 1 85 ? 14.225 6.352 -19.918 1.00 83.69 85 SER A N 1
ATOM 695 C CA . SER A 1 85 ? 13.912 7.465 -20.821 1.00 83.69 85 SER A CA 1
ATOM 696 C C . SER A 1 85 ? 13.243 8.663 -20.135 1.00 83.69 85 SER A C 1
ATOM 698 O O . SER A 1 85 ? 12.852 9.615 -20.812 1.00 83.69 85 SER A O 1
ATOM 700 N N . TYR A 1 86 ? 13.058 8.633 -18.809 1.00 83.56 86 TYR A N 1
ATOM 701 C CA . TYR A 1 86 ? 12.411 9.725 -18.089 1.00 83.56 86 TYR A CA 1
ATOM 702 C C . TYR A 1 86 ? 13.304 10.982 -18.121 1.00 83.56 86 TYR A C 1
ATOM 704 O O . TYR A 1 86 ? 14.424 10.944 -17.613 1.00 83.56 86 TYR A O 1
ATOM 712 N N . PRO A 1 87 ? 12.838 12.099 -18.710 1.00 75.31 87 PRO A N 1
ATOM 713 C CA . PRO A 1 87 ? 13.729 13.155 -19.196 1.00 75.31 87 PRO A CA 1
ATOM 714 C C . PRO A 1 87 ? 14.390 13.977 -18.085 1.00 75.31 87 PRO A C 1
ATOM 716 O O . PRO A 1 87 ? 15.524 14.417 -18.244 1.00 75.31 87 PRO A O 1
ATOM 719 N N . HIS A 1 88 ? 13.688 14.216 -16.974 1.00 80.50 88 HIS A N 1
ATOM 720 C CA . HIS A 1 88 ? 14.206 14.974 -15.835 1.00 80.50 88 HIS A CA 1
ATOM 721 C C . HIS A 1 88 ? 13.296 14.801 -14.614 1.00 80.50 88 HIS A C 1
ATOM 723 O O . HIS A 1 88 ? 12.079 14.965 -14.718 1.00 80.50 88 HIS A O 1
ATOM 729 N N . ILE A 1 89 ? 13.872 14.520 -13.443 1.00 81.50 89 ILE A N 1
ATOM 730 C CA . ILE A 1 89 ? 13.143 14.535 -12.168 1.00 81.50 89 ILE A CA 1
ATOM 731 C C . ILE A 1 89 ? 13.292 15.932 -11.574 1.00 81.50 89 ILE A C 1
ATOM 733 O O . ILE A 1 89 ? 14.363 16.311 -11.111 1.00 81.50 89 ILE A O 1
ATOM 737 N N . SER A 1 90 ? 12.219 16.719 -11.617 1.00 76.44 90 SER A N 1
ATOM 738 C CA . SER A 1 90 ? 12.250 18.094 -11.121 1.00 76.44 90 SER A CA 1
ATOM 739 C C . SER A 1 90 ? 12.420 18.150 -9.605 1.00 76.44 90 SER A C 1
ATOM 741 O O . SER A 1 90 ? 11.579 17.638 -8.861 1.00 76.44 90 SER A O 1
ATOM 743 N N . TYR A 1 91 ? 13.480 18.822 -9.157 1.00 79.25 91 TYR A N 1
ATOM 744 C CA . TYR A 1 91 ? 13.682 19.192 -7.760 1.00 79.25 91 TYR A CA 1
ATOM 745 C C . TYR A 1 91 ? 12.985 20.522 -7.469 1.00 79.25 91 TYR A C 1
ATOM 747 O O . TYR A 1 91 ? 13.237 21.530 -8.127 1.00 79.25 91 TYR A O 1
ATOM 755 N N . ALA A 1 92 ? 12.105 20.520 -6.477 1.00 78.38 92 ALA A N 1
ATOM 756 C CA . ALA A 1 92 ? 11.464 21.702 -5.939 1.00 78.38 92 ALA A CA 1
ATOM 757 C C . ALA A 1 92 ? 11.448 21.591 -4.413 1.00 78.38 92 ALA A C 1
ATOM 759 O O . ALA A 1 92 ? 10.730 20.765 -3.836 1.00 78.38 92 ALA A O 1
ATOM 760 N N . SER A 1 93 ? 12.252 22.442 -3.784 1.00 80.00 93 SER A N 1
ATOM 761 C CA . SER A 1 93 ? 12.248 22.695 -2.351 1.00 80.00 93 SER A CA 1
ATOM 762 C C . SER A 1 93 ? 12.556 24.168 -2.109 1.00 80.00 93 SER A C 1
ATOM 764 O O . SER A 1 93 ? 13.391 24.737 -2.816 1.00 80.00 93 SER A O 1
ATOM 766 N N . LYS A 1 94 ? 11.866 24.800 -1.157 1.00 76.62 94 LYS A N 1
ATOM 767 C CA . LYS A 1 94 ? 12.116 26.204 -0.798 1.00 76.62 94 LYS A CA 1
ATOM 768 C C . LYS A 1 94 ? 13.420 26.374 -0.019 1.00 76.62 94 LYS A C 1
ATOM 770 O O . LYS A 1 94 ? 14.135 27.339 -0.263 1.00 76.62 94 LYS A O 1
ATOM 775 N N . ASP A 1 95 ? 13.722 25.443 0.882 1.00 76.06 95 ASP A N 1
ATOM 776 C CA . ASP A 1 95 ? 14.928 25.406 1.713 1.00 76.06 95 ASP A CA 1
ATOM 777 C C . ASP A 1 95 ? 15.134 23.996 2.312 1.00 76.06 95 ASP A C 1
ATOM 779 O O . ASP A 1 95 ? 14.370 23.069 2.042 1.00 76.06 95 ASP A O 1
ATOM 783 N N . GLU A 1 96 ? 16.184 23.808 3.115 1.00 64.94 96 GLU A N 1
ATOM 784 C CA . GLU A 1 96 ? 16.504 22.529 3.772 1.00 64.94 96 GLU A CA 1
ATOM 785 C C . GLU A 1 96 ? 15.474 22.076 4.830 1.00 64.94 96 GLU A C 1
ATOM 787 O O . GLU A 1 96 ? 15.496 20.923 5.265 1.00 64.94 96 GLU A O 1
ATOM 792 N N . TYR A 1 97 ? 14.548 22.955 5.227 1.00 61.94 97 TYR A N 1
ATOM 793 C CA . TYR A 1 97 ? 13.488 22.697 6.201 1.00 61.94 97 TYR A CA 1
ATOM 794 C C . TYR A 1 97 ? 12.094 22.600 5.569 1.00 61.94 97 TYR A C 1
ATOM 796 O O . TYR A 1 97 ? 11.117 22.347 6.287 1.00 61.94 97 TYR A O 1
ATOM 804 N N . ASP A 1 98 ? 11.974 22.762 4.250 1.00 68.25 98 ASP A N 1
ATOM 805 C CA . ASP A 1 98 ? 10.709 22.680 3.532 1.00 68.25 98 ASP A CA 1
ATOM 806 C C . ASP A 1 98 ? 10.185 21.240 3.538 1.00 68.25 98 ASP A C 1
ATOM 808 O O . ASP A 1 98 ? 10.411 20.440 2.640 1.00 68.25 98 ASP A O 1
ATOM 812 N N . ARG A 1 99 ? 9.411 20.889 4.565 1.00 56.38 99 ARG A N 1
ATOM 813 C CA . ARG A 1 99 ? 8.788 19.561 4.676 1.00 56.38 99 ARG A CA 1
ATOM 814 C C . ARG A 1 99 ? 7.768 19.282 3.563 1.00 56.38 99 ARG A C 1
ATOM 816 O O . ARG A 1 99 ? 7.400 18.125 3.359 1.00 56.38 99 ARG A O 1
ATOM 823 N N . GLY A 1 100 ? 7.295 20.319 2.865 1.00 59.41 100 GLY A N 1
ATOM 824 C CA . GLY A 1 100 ? 6.460 20.208 1.667 1.00 59.41 100 GLY A CA 1
ATOM 825 C C . GLY A 1 100 ? 7.269 20.123 0.366 1.00 59.41 100 GLY A C 1
ATOM 826 O O . GLY A 1 100 ? 6.709 19.740 -0.668 1.00 59.41 100 GLY A O 1
ATOM 827 N N . GLY A 1 101 ? 8.565 20.440 0.428 1.00 63.97 101 GLY A N 1
ATOM 828 C CA . GLY A 1 101 ? 9.552 20.487 -0.644 1.00 63.97 101 GLY A CA 1
ATOM 829 C C . GLY A 1 101 ? 10.562 19.349 -0.532 1.00 63.97 101 GLY A C 1
ATOM 830 O O . GLY A 1 101 ? 11.435 19.335 0.317 1.00 63.97 101 GLY A O 1
ATOM 831 N N . ASN A 1 102 ? 10.398 18.347 -1.390 1.00 69.88 102 ASN A N 1
ATOM 832 C CA . ASN A 1 102 ? 11.318 17.222 -1.603 1.00 69.88 102 ASN A CA 1
ATOM 833 C C . ASN A 1 102 ? 10.734 16.383 -2.754 1.00 69.88 102 ASN A C 1
ATOM 835 O O . ASN A 1 102 ? 10.301 15.237 -2.584 1.00 69.88 102 ASN A O 1
ATOM 839 N N . SER A 1 103 ? 10.438 17.051 -3.875 1.00 76.25 103 SER A N 1
ATOM 840 C CA . SER A 1 103 ? 9.665 16.463 -4.980 1.00 76.25 103 SER A CA 1
ATOM 841 C C . SER A 1 103 ? 10.354 15.244 -5.586 1.00 76.25 103 SER A C 1
ATOM 843 O O . SER A 1 103 ? 9.676 14.271 -5.904 1.00 76.25 103 SER A O 1
ATOM 845 N N . ASP A 1 104 ? 11.679 15.261 -5.663 1.00 78.62 104 ASP A N 1
ATOM 846 C CA . ASP A 1 104 ? 12.525 14.156 -6.102 1.00 78.62 104 ASP A CA 1
ATOM 847 C C . ASP A 1 104 ? 12.505 12.987 -5.110 1.00 78.62 104 ASP A C 1
ATOM 849 O O . ASP A 1 104 ? 12.211 11.864 -5.511 1.00 78.62 104 ASP A O 1
ATOM 853 N N . TYR A 1 105 ? 12.701 13.216 -3.807 1.00 82.38 105 TYR A N 1
ATOM 854 C CA . TYR A 1 105 ? 12.603 12.145 -2.812 1.00 82.38 105 TYR A CA 1
ATOM 855 C C . TYR A 1 105 ? 11.219 11.500 -2.818 1.00 82.38 105 TYR A C 1
ATOM 857 O O . TYR A 1 105 ? 11.106 10.278 -2.763 1.00 82.38 105 TYR A O 1
ATOM 865 N N . ARG A 1 106 ? 10.148 12.300 -2.918 1.00 81.75 106 ARG A N 1
ATOM 866 C CA . ARG A 1 106 ? 8.779 11.774 -3.041 1.00 81.75 106 ARG A CA 1
ATOM 867 C C . ARG A 1 106 ? 8.618 10.928 -4.298 1.00 81.75 106 ARG A C 1
ATOM 869 O O . ARG A 1 106 ? 7.989 9.878 -4.216 1.00 81.75 106 ARG A O 1
ATOM 876 N N . PHE A 1 107 ? 9.200 11.358 -5.413 1.00 85.56 107 PHE A N 1
ATOM 877 C CA . PHE A 1 107 ? 9.185 10.624 -6.674 1.00 85.56 107 PHE A CA 1
ATOM 878 C C . PHE A 1 107 ? 9.900 9.270 -6.548 1.00 85.56 107 PHE A C 1
ATOM 880 O O . PHE A 1 107 ? 9.311 8.233 -6.838 1.00 85.56 107 PHE A O 1
ATOM 887 N N . PHE A 1 108 ? 11.117 9.261 -6.005 1.00 87.44 108 PHE A N 1
ATOM 888 C CA . PHE A 1 108 ? 11.900 8.051 -5.735 1.00 87.44 108 PHE A CA 1
ATOM 889 C C . PHE A 1 108 ? 11.231 7.117 -4.713 1.00 87.44 108 PHE A C 1
ATOM 891 O O . PHE A 1 108 ? 11.285 5.897 -4.828 1.00 87.44 108 PHE A O 1
ATOM 898 N N . ARG A 1 109 ? 10.555 7.670 -3.705 1.00 85.94 109 ARG A N 1
ATOM 899 C CA . ARG A 1 109 ? 9.799 6.888 -2.715 1.00 85.94 109 ARG A CA 1
ATOM 900 C C . ARG A 1 109 ? 8.518 6.278 -3.298 1.00 85.94 109 ARG A C 1
ATOM 902 O O . ARG A 1 109 ? 8.066 5.238 -2.818 1.00 85.94 109 ARG A O 1
ATOM 909 N N . ASP A 1 110 ? 7.899 6.930 -4.282 1.00 87.25 110 ASP A N 1
ATOM 910 C CA . ASP A 1 110 ? 6.725 6.409 -4.997 1.00 87.25 110 ASP A CA 1
ATOM 911 C C . ASP A 1 110 ? 7.118 5.326 -6.011 1.00 87.25 110 ASP A C 1
ATOM 913 O O . ASP A 1 110 ? 6.382 4.359 -6.198 1.00 87.25 110 ASP A O 1
ATOM 917 N N . LYS A 1 111 ? 8.302 5.469 -6.619 1.00 91.75 111 LYS A N 1
ATOM 918 C CA . LYS A 1 111 ? 8.832 4.590 -7.663 1.00 91.75 111 LYS A CA 1
ATOM 919 C C . LYS A 1 111 ? 10.209 4.029 -7.280 1.00 91.75 111 LYS A C 1
ATOM 921 O O . LYS A 1 111 ? 11.227 4.533 -7.753 1.00 91.75 111 LYS A O 1
ATOM 926 N N . PRO A 1 112 ? 10.264 2.993 -6.422 1.00 92.19 112 PRO A N 1
ATOM 927 C CA . PRO A 1 112 ? 11.514 2.472 -5.865 1.00 92.19 112 PRO A CA 1
ATOM 928 C C . PRO A 1 112 ? 12.341 1.620 -6.846 1.00 92.19 112 PRO A C 1
ATOM 930 O O . PRO A 1 112 ? 13.334 1.020 -6.431 1.00 92.19 112 PRO A O 1
ATOM 933 N N . LEU A 1 113 ? 11.947 1.543 -8.121 1.00 94.38 113 LEU A N 1
ATOM 934 C CA . LEU A 1 113 ? 12.636 0.783 -9.162 1.00 94.38 113 LEU A CA 1
ATOM 935 C C . LEU A 1 113 ? 13.068 1.698 -10.313 1.00 94.38 113 LEU A C 1
ATOM 937 O O . LEU A 1 113 ? 12.369 2.652 -10.651 1.00 94.38 113 LEU A O 1
ATOM 941 N N . PHE A 1 114 ? 14.162 1.353 -10.984 1.00 93.62 114 PHE A N 1
ATOM 942 C CA . PHE A 1 114 ? 14.429 1.832 -12.344 1.00 93.62 114 PHE A CA 1
ATOM 943 C C . PHE A 1 114 ? 14.106 0.741 -13.353 1.00 93.62 114 PHE A C 1
ATOM 945 O O . PHE A 1 114 ? 14.324 -0.431 -13.064 1.00 93.62 114 PHE A O 1
ATOM 952 N N . LYS A 1 115 ? 13.626 1.129 -14.533 1.00 95.25 115 LYS A N 1
ATOM 953 C CA . LYS A 1 115 ? 13.443 0.245 -15.683 1.00 95.25 115 LYS A CA 1
ATOM 954 C C . LYS A 1 115 ? 14.416 0.641 -16.785 1.00 95.25 115 LYS A C 1
ATOM 956 O O . LYS A 1 115 ? 14.402 1.785 -17.234 1.00 95.25 115 LYS A O 1
ATOM 961 N N . TYR A 1 116 ? 15.251 -0.297 -17.205 1.00 92.69 116 TYR A N 1
ATOM 962 C CA . TYR A 1 116 ? 16.192 -0.134 -18.306 1.00 92.69 116 TYR A CA 1
ATOM 963 C C . TYR A 1 116 ? 15.500 -0.252 -19.668 1.00 92.69 116 TYR A C 1
ATOM 965 O O . TYR A 1 116 ? 14.419 -0.829 -19.791 1.00 92.69 116 TYR A O 1
ATOM 973 N N . GLU A 1 117 ? 16.160 0.241 -20.719 1.00 91.88 117 GLU A N 1
ATOM 974 C CA . GLU A 1 117 ? 15.653 0.162 -22.098 1.00 91.88 117 GLU A CA 1
ATOM 975 C C . GLU A 1 117 ? 15.460 -1.279 -22.578 1.00 91.88 117 GLU A C 1
ATOM 977 O O . GLU A 1 117 ? 14.525 -1.566 -23.321 1.00 91.88 117 GLU A O 1
ATOM 982 N N . ASN A 1 118 ? 16.306 -2.203 -22.110 1.00 91.00 118 ASN A N 1
ATOM 983 C CA . ASN A 1 118 ? 16.177 -3.628 -22.410 1.00 91.00 118 ASN A CA 1
ATOM 984 C C . ASN A 1 118 ? 15.019 -4.310 -21.647 1.00 91.00 118 ASN A C 1
ATOM 986 O O . ASN A 1 118 ? 14.798 -5.504 -21.823 1.00 91.00 118 ASN A O 1
ATOM 990 N N . GLY A 1 119 ? 14.289 -3.565 -20.811 1.00 92.69 119 GLY A N 1
ATOM 991 C CA . GLY A 1 119 ? 13.144 -4.035 -20.038 1.00 92.69 119 GLY A CA 1
ATOM 992 C C . GLY A 1 119 ? 13.472 -4.553 -18.638 1.00 92.69 119 GLY A C 1
ATOM 993 O O . GLY A 1 119 ? 12.534 -4.848 -17.902 1.00 92.69 119 GLY A O 1
ATOM 994 N N . ASP A 1 120 ? 14.751 -4.662 -18.269 1.00 93.56 120 ASP A N 1
ATOM 995 C CA . ASP A 1 120 ? 15.159 -5.106 -16.933 1.00 93.56 120 ASP A CA 1
ATOM 996 C C . ASP A 1 120 ? 14.857 -4.042 -15.875 1.00 93.56 120 ASP A C 1
ATOM 998 O O . ASP A 1 120 ? 14.756 -2.851 -16.178 1.00 93.56 120 ASP A O 1
ATOM 1002 N N . TYR A 1 121 ? 14.802 -4.459 -14.613 1.00 94.50 121 TYR A N 1
ATOM 1003 C CA . TYR A 1 121 ? 14.552 -3.577 -13.479 1.00 94.50 121 TYR A CA 1
ATOM 1004 C C . TYR A 1 121 ? 15.735 -3.555 -12.512 1.00 94.50 121 TYR A C 1
ATOM 1006 O O . TYR A 1 121 ? 16.447 -4.546 -12.358 1.00 94.50 121 TYR A O 1
ATOM 1014 N N . LEU A 1 122 ? 15.926 -2.428 -11.829 1.00 93.31 122 LEU A N 1
ATOM 1015 C CA . LEU A 1 122 ? 16.918 -2.253 -10.769 1.00 93.31 122 LEU A CA 1
ATOM 1016 C C . LEU A 1 122 ? 16.238 -1.812 -9.473 1.00 93.31 122 LEU A C 1
ATOM 1018 O O . LEU A 1 122 ? 15.594 -0.760 -9.430 1.00 93.31 122 LEU A O 1
ATOM 1022 N N . ILE A 1 123 ? 16.474 -2.563 -8.400 1.00 92.50 123 ILE A N 1
ATOM 1023 C CA . ILE A 1 123 ? 16.171 -2.158 -7.028 1.00 92.50 123 ILE A CA 1
ATOM 1024 C C . ILE A 1 123 ? 17.335 -1.308 -6.515 1.00 92.50 123 ILE A C 1
ATOM 1026 O O . ILE A 1 123 ? 18.316 -1.814 -5.978 1.00 92.50 123 ILE A O 1
ATOM 1030 N N . TYR A 1 124 ? 17.239 0.010 -6.658 1.00 88.44 124 TYR A N 1
ATOM 1031 C CA . TYR A 1 124 ? 18.358 0.896 -6.318 1.00 88.44 124 TYR A CA 1
ATOM 1032 C C . TYR A 1 124 ? 18.413 1.284 -4.829 1.00 88.44 124 TYR A C 1
ATOM 1034 O O . TYR A 1 124 ? 19.420 1.822 -4.370 1.00 88.44 124 TYR A O 1
ATOM 1042 N N . SER A 1 125 ? 17.342 1.053 -4.055 1.00 87.81 125 SER A N 1
ATOM 1043 C CA . SER A 1 125 ? 17.300 1.415 -2.632 1.00 87.81 125 SER A CA 1
ATOM 1044 C C . SER A 1 125 ? 16.320 0.569 -1.818 1.00 87.81 125 SER A C 1
ATOM 1046 O O . SER A 1 125 ? 15.100 0.728 -1.896 1.00 87.81 125 SER A O 1
ATOM 1048 N N . ARG A 1 126 ? 16.873 -0.275 -0.939 1.00 88.00 126 ARG A N 1
ATOM 1049 C CA . ARG A 1 126 ? 16.109 -1.059 0.047 1.00 88.00 126 ARG A CA 1
ATOM 1050 C C . ARG A 1 126 ? 15.253 -0.196 0.983 1.00 88.00 126 ARG A C 1
ATOM 1052 O O . ARG A 1 126 ? 14.087 -0.536 1.181 1.00 88.00 126 ARG A O 1
ATOM 1059 N N . PRO A 1 127 ? 15.762 0.922 1.546 1.00 87.31 127 PRO A N 1
ATOM 1060 C CA . PRO A 1 127 ? 14.928 1.815 2.343 1.00 87.31 127 PRO A CA 1
ATOM 1061 C C . PRO A 1 127 ? 13.703 2.329 1.584 1.00 87.31 127 PRO A C 1
ATOM 1063 O O . PRO A 1 127 ? 12.607 2.295 2.131 1.00 87.31 127 PRO A O 1
ATOM 1066 N N . LEU A 1 128 ? 13.852 2.761 0.328 1.00 88.62 128 LEU A N 1
ATOM 1067 C CA . LEU A 1 128 ? 12.722 3.270 -0.459 1.00 88.62 128 LEU A CA 1
ATOM 1068 C C . LEU A 1 128 ? 11.713 2.172 -0.795 1.00 88.62 128 LEU A C 1
ATOM 1070 O O . LEU A 1 128 ? 10.510 2.401 -0.671 1.00 88.62 128 LEU A O 1
ATOM 1074 N N . LEU A 1 129 ? 12.185 0.964 -1.109 1.00 89.12 129 LEU A N 1
ATOM 1075 C CA . LEU A 1 129 ? 11.317 -0.197 -1.298 1.00 89.12 129 LEU A CA 1
ATOM 1076 C C . LEU A 1 129 ? 10.501 -0.515 -0.032 1.00 89.12 129 LEU A C 1
ATOM 1078 O O . LEU A 1 129 ? 9.297 -0.747 -0.103 1.00 89.12 129 LEU A O 1
ATOM 1082 N N . ALA A 1 130 ? 11.118 -0.448 1.147 1.00 86.06 130 ALA A N 1
ATOM 1083 C CA . ALA A 1 130 ? 10.406 -0.666 2.403 1.00 86.06 130 ALA A CA 1
ATOM 1084 C C . ALA A 1 130 ? 9.479 0.503 2.800 1.00 86.06 130 ALA A C 1
ATOM 1086 O O . ALA A 1 130 ? 8.469 0.261 3.459 1.00 86.06 130 ALA A O 1
ATOM 1087 N N . TYR A 1 131 ? 9.740 1.743 2.365 1.00 84.12 131 TYR A N 1
ATOM 1088 C CA . TYR A 1 131 ? 8.768 2.843 2.480 1.00 84.12 131 TYR A CA 1
ATOM 1089 C C . TYR A 1 131 ? 7.560 2.652 1.552 1.00 84.12 131 TYR A C 1
ATOM 1091 O O . TYR A 1 131 ? 6.437 3.019 1.921 1.00 84.12 131 TYR A O 1
ATOM 1099 N N . ARG A 1 132 ? 7.758 2.043 0.372 1.00 88.38 132 ARG A N 1
ATOM 1100 C CA . ARG A 1 132 ? 6.661 1.700 -0.545 1.00 88.38 132 ARG A CA 1
ATOM 1101 C C . ARG A 1 132 ? 5.671 0.725 0.083 1.00 88.38 132 ARG A C 1
ATOM 1103 O O . ARG A 1 132 ? 4.475 0.833 -0.170 1.00 88.38 132 ARG A O 1
ATOM 1110 N N . MET A 1 133 ? 6.145 -0.138 0.980 1.00 79.12 133 MET A N 1
ATOM 1111 C CA . MET A 1 133 ? 5.303 -1.070 1.724 1.00 79.12 133 MET A CA 1
ATOM 1112 C C . MET A 1 133 ? 4.313 -0.417 2.701 1.00 79.12 133 MET A C 1
ATOM 1114 O O . MET A 1 133 ? 3.587 -1.146 3.340 1.00 79.12 133 MET A O 1
ATOM 1118 N N . PHE A 1 134 ? 4.235 0.898 2.911 1.00 72.75 134 PHE A N 1
ATOM 1119 C CA . PHE A 1 134 ? 3.086 1.446 3.660 1.00 72.75 134 PHE A CA 1
ATOM 1120 C C . PHE A 1 134 ? 2.904 2.939 3.420 1.00 72.75 134 PHE A C 1
ATOM 1122 O O . PHE A 1 134 ? 1.837 3.398 3.023 1.00 72.75 134 PHE A O 1
ATOM 1129 N N . SER A 1 135 ? 3.973 3.711 3.607 1.00 75.25 135 SER A N 1
ATOM 1130 C CA . SER A 1 135 ? 3.913 5.171 3.549 1.00 75.25 135 SER A CA 1
ATOM 1131 C C . SER A 1 135 ? 3.526 5.690 2.167 1.00 75.25 135 SER A C 1
ATOM 1133 O O . SER A 1 135 ? 2.800 6.675 2.068 1.00 75.25 135 SER A O 1
ATOM 1135 N N . SER A 1 136 ? 3.984 5.039 1.095 1.00 83.50 136 SER A N 1
ATOM 1136 C CA . SER A 1 136 ? 3.614 5.447 -0.267 1.00 83.50 136 SER A CA 1
ATOM 1137 C C . SER A 1 136 ? 2.214 4.970 -0.679 1.00 83.50 136 SER A C 1
ATOM 1139 O O . SER A 1 136 ? 1.616 5.570 -1.570 1.00 83.50 136 SER A O 1
ATOM 1141 N N . LEU A 1 137 ? 1.651 3.960 0.000 1.00 88.06 137 LEU A N 1
ATOM 1142 C CA . LEU A 1 137 ? 0.312 3.435 -0.288 1.00 88.06 137 LEU A CA 1
ATOM 1143 C C . LEU A 1 137 ? -0.776 4.481 -0.006 1.00 88.06 137 LEU A C 1
ATOM 1145 O O . LEU A 1 137 ? -1.699 4.635 -0.800 1.00 88.06 137 LEU A O 1
ATOM 1149 N N . TYR A 1 138 ? -0.619 5.272 1.062 1.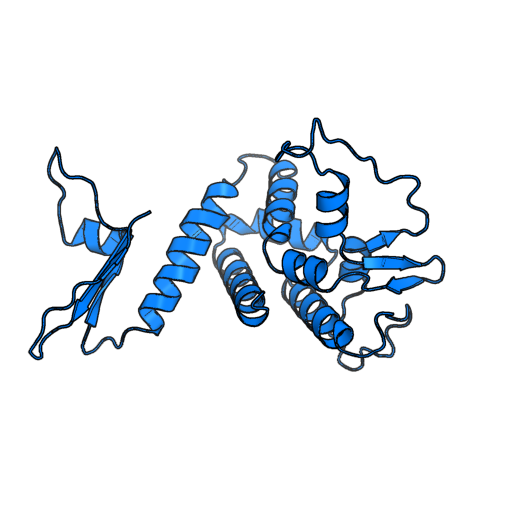00 90.38 138 TYR A N 1
ATOM 1150 C CA . TYR A 1 138 ? -1.492 6.416 1.359 1.00 90.38 138 TYR A CA 1
ATOM 1151 C C . TYR A 1 138 ? -1.668 7.346 0.151 1.00 90.38 138 TYR A C 1
ATOM 1153 O O . TYR A 1 138 ? -2.786 7.704 -0.210 1.00 90.38 138 TYR A O 1
ATOM 1161 N N . PHE A 1 139 ? -0.566 7.698 -0.518 1.00 89.00 139 PHE A N 1
ATOM 1162 C CA . PHE A 1 139 ? -0.592 8.610 -1.664 1.00 89.00 139 PHE A CA 1
ATOM 1163 C C . PHE A 1 139 ? -1.189 7.971 -2.920 1.00 89.00 139 PHE A C 1
ATOM 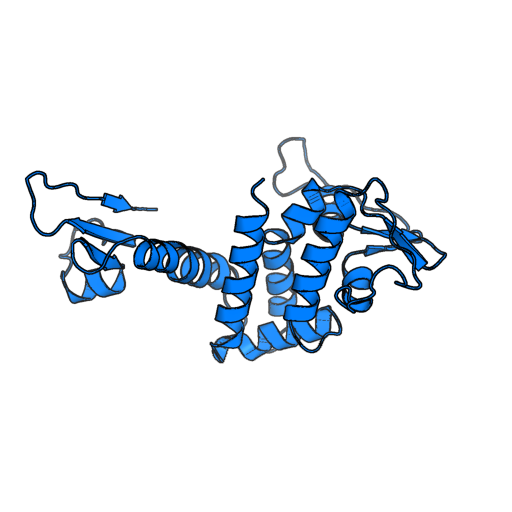1165 O O . PHE A 1 139 ? -1.711 8.679 -3.780 1.00 89.00 139 PHE A O 1
ATOM 1172 N N . ASP A 1 140 ? -1.135 6.645 -3.049 1.00 92.75 140 ASP A N 1
ATOM 1173 C CA . ASP A 1 140 ? -1.866 5.953 -4.108 1.00 92.75 140 ASP A CA 1
ATOM 1174 C C . ASP A 1 140 ? -3.368 6.084 -3.901 1.00 92.75 140 ASP A C 1
ATOM 1176 O O . ASP A 1 140 ? -4.060 6.505 -4.822 1.00 92.75 140 ASP A O 1
ATOM 1180 N N . PHE A 1 141 ? -3.857 5.799 -2.694 1.00 94.19 141 PHE A N 1
ATOM 1181 C CA . PHE A 1 141 ? -5.281 5.912 -2.381 1.00 94.19 141 PHE A CA 1
ATOM 1182 C C . PHE A 1 141 ? -5.786 7.352 -2.381 1.00 94.19 141 PHE A C 1
ATOM 1184 O O . PHE A 1 141 ? -6.933 7.573 -2.752 1.00 94.19 141 PHE A O 1
ATOM 1191 N N . LEU A 1 142 ? -4.939 8.325 -2.035 1.00 92.25 142 LEU A N 1
ATOM 1192 C CA . LEU A 1 142 ? -5.268 9.742 -2.169 1.00 92.25 142 LEU A CA 1
ATOM 1193 C C . LEU A 1 142 ? -5.529 10.113 -3.636 1.00 92.25 142 LEU A C 1
ATOM 1195 O O . LEU A 1 142 ? -6.601 10.619 -3.945 1.00 92.25 142 LEU A O 1
ATOM 1199 N N . ARG A 1 143 ? -4.603 9.773 -4.544 1.00 92.38 143 ARG A N 1
ATOM 1200 C CA . ARG A 1 143 ? -4.759 10.022 -5.990 1.00 92.38 143 ARG A CA 1
ATOM 1201 C C . ARG A 1 143 ? -5.943 9.264 -6.585 1.00 92.38 143 ARG A C 1
ATOM 1203 O O . ARG A 1 143 ? -6.720 9.830 -7.339 1.00 92.38 143 ARG A O 1
ATOM 1210 N N . ILE A 1 144 ? -6.104 7.992 -6.212 1.00 95.19 144 ILE A N 1
ATOM 1211 C CA . ILE A 1 144 ? -7.250 7.184 -6.648 1.00 95.19 144 ILE A CA 1
ATOM 1212 C C . ILE A 1 144 ? -8.547 7.844 -6.201 1.00 95.19 144 ILE A C 1
ATOM 1214 O O . ILE A 1 144 ? -9.459 7.946 -7.009 1.00 95.19 144 ILE A O 1
ATOM 1218 N N . SER A 1 145 ? -8.622 8.293 -4.943 1.00 94.75 145 SER A N 1
ATOM 1219 C CA . SER A 1 145 ? -9.782 9.020 -4.444 1.00 94.75 145 SER A CA 1
ATOM 1220 C C . SER A 1 145 ? -10.063 10.208 -5.347 1.00 94.75 145 SER A C 1
ATOM 1222 O O . SER A 1 145 ? -11.154 10.250 -5.894 1.00 94.75 145 SER A O 1
ATOM 1224 N N . GLU A 1 146 ? -9.090 11.099 -5.571 1.00 92.75 146 GLU A N 1
ATOM 1225 C CA . GLU A 1 146 ? -9.240 12.326 -6.376 1.00 92.75 146 GLU A CA 1
ATOM 1226 C C . GLU A 1 146 ? -9.793 12.070 -7.791 1.00 92.75 146 GLU A C 1
ATOM 1228 O O . GLU A 1 146 ? -10.501 12.916 -8.334 1.00 92.75 146 GLU A O 1
ATOM 1233 N N . GLU A 1 147 ? -9.527 10.895 -8.363 1.00 92.31 147 GLU A N 1
ATOM 1234 C CA . GLU A 1 147 ? -10.019 10.464 -9.678 1.00 92.31 147 GLU A CA 1
ATOM 1235 C C . GLU A 1 147 ? -11.437 9.850 -9.658 1.00 92.31 147 GLU A C 1
ATOM 1237 O O . GLU A 1 147 ? -12.035 9.658 -10.719 1.00 92.31 147 GLU A O 1
ATOM 1242 N N . LEU A 1 148 ? -11.995 9.519 -8.487 1.00 91.00 148 LEU A N 1
ATOM 1243 C CA . LEU A 1 148 ? -13.347 8.967 -8.361 1.00 91.00 148 LEU A CA 1
ATOM 1244 C C . LEU A 1 148 ? -14.429 10.030 -8.586 1.00 91.00 148 LEU A C 1
ATOM 1246 O O . LEU A 1 148 ? -14.406 11.123 -8.016 1.00 91.00 148 LEU A O 1
ATOM 1250 N N . GLU A 1 149 ? -15.458 9.654 -9.341 1.00 85.12 149 GLU A N 1
ATOM 1251 C CA . GLU A 1 149 ? -16.671 10.455 -9.478 1.00 85.12 149 GLU A CA 1
ATOM 1252 C C . GLU A 1 149 ? -17.522 10.403 -8.195 1.00 85.12 149 GLU A C 1
ATOM 1254 O O . GLU A 1 149 ? -17.717 9.349 -7.585 1.00 85.12 149 GLU A O 1
ATOM 1259 N N . GLY A 1 150 ? -18.083 11.549 -7.799 1.00 81.50 150 GLY A N 1
ATOM 1260 C CA . GLY A 1 150 ? -18.994 11.652 -6.658 1.00 81.50 150 GLY A CA 1
ATOM 1261 C C . GLY A 1 150 ? -18.304 11.965 -5.328 1.00 81.50 150 GLY A C 1
ATOM 1262 O O . GLY A 1 150 ? -17.327 12.712 -5.267 1.00 81.50 150 GLY A O 1
ATOM 1263 N N . ARG A 1 151 ? -18.875 11.468 -4.221 1.00 79.69 151 ARG A N 1
ATOM 1264 C CA . ARG A 1 151 ? -18.364 11.770 -2.877 1.00 79.69 151 ARG A CA 1
ATOM 1265 C C . ARG A 1 151 ? -17.069 11.003 -2.619 1.00 79.69 151 ARG A C 1
ATOM 1267 O O . ARG A 1 151 ? -17.080 9.796 -2.405 1.00 79.69 151 ARG A O 1
ATOM 1274 N N . GLN A 1 152 ? -15.991 11.766 -2.560 1.00 82.44 152 GLN A N 1
ATOM 1275 C CA . GLN A 1 152 ? -14.645 11.338 -2.206 1.00 82.44 152 GLN A CA 1
ATOM 1276 C C . GLN A 1 152 ? -14.610 10.700 -0.802 1.00 82.44 152 GLN A C 1
ATOM 1278 O O . GLN A 1 152 ? -15.078 11.326 0.160 1.00 82.44 152 GLN A O 1
ATOM 1283 N N . PRO A 1 153 ? -14.086 9.471 -0.653 1.00 85.69 153 PRO A N 1
ATOM 1284 C CA . PRO A 1 153 ? -13.785 8.902 0.653 1.00 85.69 153 PRO A CA 1
ATOM 1285 C C . PRO A 1 153 ? -12.769 9.758 1.414 1.00 85.69 153 PRO A C 1
ATOM 1287 O O . PRO A 1 153 ? -11.810 10.267 0.843 1.00 85.69 153 PRO A O 1
ATOM 1290 N N . ASP A 1 154 ? -12.941 9.877 2.729 1.00 91.81 154 ASP A N 1
ATOM 1291 C CA . ASP A 1 154 ? -11.950 10.536 3.579 1.00 91.81 154 ASP A CA 1
ATOM 1292 C C . ASP A 1 154 ? -10.742 9.606 3.789 1.00 91.81 154 ASP A C 1
ATOM 1294 O O . ASP A 1 154 ? -10.739 8.742 4.672 1.00 91.81 154 ASP A O 1
ATOM 1298 N N . ILE A 1 155 ? -9.729 9.752 2.930 1.00 93.94 155 ILE A N 1
ATOM 1299 C CA . ILE A 1 155 ? -8.510 8.930 2.945 1.00 93.94 155 ILE A CA 1
ATOM 1300 C C . ILE A 1 155 ? -7.688 9.159 4.215 1.00 93.94 155 ILE A C 1
ATOM 1302 O O . ILE A 1 155 ? -7.119 8.207 4.753 1.00 93.94 155 ILE A O 1
ATOM 1306 N N . ALA A 1 156 ? -7.658 10.388 4.738 1.00 92.00 156 ALA A N 1
ATOM 1307 C CA . ALA A 1 156 ? -6.955 10.687 5.980 1.00 92.00 156 ALA A CA 1
ATOM 1308 C C . ALA A 1 156 ? -7.585 9.921 7.148 1.00 92.00 156 ALA A C 1
ATOM 1310 O O . ALA A 1 156 ? -6.877 9.223 7.878 1.00 92.00 156 ALA A O 1
ATOM 1311 N N . ASN A 1 157 ? -8.913 9.966 7.278 1.00 92.75 157 ASN A N 1
ATOM 1312 C CA . ASN A 1 157 ? -9.633 9.206 8.297 1.00 92.75 157 ASN A CA 1
ATOM 1313 C C . ASN A 1 157 ? -9.524 7.684 8.090 1.00 92.75 157 ASN A C 1
ATOM 1315 O O . ASN A 1 157 ? -9.384 6.944 9.063 1.00 92.75 157 ASN A O 1
ATOM 1319 N N . LEU A 1 158 ? -9.543 7.206 6.837 1.00 94.75 158 LEU A N 1
ATOM 1320 C CA . LEU A 1 158 ? -9.366 5.785 6.522 1.00 94.75 158 LEU A CA 1
ATOM 1321 C C . LEU A 1 158 ? -8.015 5.257 7.020 1.00 94.75 158 LEU A C 1
ATOM 1323 O O . LEU A 1 158 ? -7.971 4.220 7.673 1.00 94.75 158 LEU A O 1
ATOM 1327 N N . PHE A 1 159 ? -6.916 5.958 6.738 1.00 92.88 159 PHE A N 1
ATOM 1328 C CA . PHE A 1 159 ? -5.589 5.503 7.161 1.00 92.88 159 PHE A CA 1
ATOM 1329 C C . PHE A 1 159 ? -5.345 5.696 8.659 1.00 92.88 159 PHE A C 1
ATOM 1331 O O . PHE A 1 159 ? -4.666 4.872 9.266 1.00 92.88 159 PHE A O 1
ATOM 1338 N N . THR A 1 160 ? -5.885 6.755 9.263 1.00 91.38 160 THR A N 1
ATOM 1339 C CA . THR A 1 160 ? -5.652 7.063 10.681 1.00 91.38 160 THR A CA 1
ATOM 1340 C C . THR A 1 160 ? -6.616 6.314 11.598 1.00 91.38 160 THR A C 1
ATOM 1342 O O . THR A 1 160 ? -6.219 5.339 12.231 1.00 91.38 160 THR A O 1
ATOM 1345 N N . SER A 1 161 ? -7.878 6.734 11.673 1.00 90.44 161 SER A N 1
ATOM 1346 C CA . SER A 1 161 ? -8.818 6.180 12.647 1.00 90.44 161 SER A CA 1
ATOM 1347 C C . SER A 1 161 ? -9.295 4.779 12.267 1.00 90.44 161 SER A C 1
ATOM 1349 O O . SER A 1 161 ? -9.271 3.863 13.085 1.00 90.44 161 SER A O 1
ATOM 1351 N N . GLU A 1 162 ? -9.699 4.561 11.014 1.00 92.88 162 GLU A N 1
ATOM 1352 C CA . GLU A 1 162 ? -10.271 3.263 10.626 1.00 92.88 162 GLU A CA 1
ATOM 1353 C C . GLU A 1 162 ? -9.195 2.169 10.568 1.00 92.88 162 GLU A C 1
ATOM 1355 O O . GLU A 1 162 ? -9.391 1.067 11.085 1.00 92.88 162 GLU A O 1
ATOM 1360 N N . PHE A 1 163 ? -8.042 2.468 9.967 1.00 94.00 163 PHE A N 1
ATOM 1361 C CA . PHE A 1 163 ? -6.970 1.495 9.827 1.00 94.00 163 PHE A CA 1
ATOM 1362 C C . PHE A 1 163 ? -6.009 1.466 11.023 1.00 94.00 163 PHE A C 1
ATOM 1364 O O . PHE A 1 163 ? -5.980 0.459 11.728 1.00 94.00 163 PHE A O 1
ATOM 1371 N N . ILE A 1 164 ? -5.215 2.517 11.271 1.00 90.94 164 ILE A N 1
ATOM 1372 C CA . ILE A 1 164 ? -4.164 2.468 12.308 1.00 90.94 164 ILE A CA 1
ATOM 1373 C C . ILE A 1 164 ? -4.759 2.237 13.701 1.00 90.94 164 ILE A C 1
ATOM 1375 O O . ILE A 1 164 ? -4.277 1.381 14.437 1.00 90.94 164 ILE A O 1
ATOM 1379 N N . GLU A 1 165 ? -5.797 2.978 14.069 1.00 89.12 165 GLU A N 1
ATOM 1380 C CA . GLU A 1 165 ? -6.365 2.923 15.417 1.00 89.12 165 GLU A CA 1
ATOM 1381 C C . GLU A 1 165 ? -7.287 1.710 15.605 1.00 89.12 165 GLU A C 1
ATOM 1383 O O . GLU A 1 165 ? -7.001 0.832 16.421 1.00 89.12 165 GLU A O 1
ATOM 1388 N N . LYS A 1 166 ? -8.370 1.620 14.824 1.00 89.38 166 LYS A N 1
ATOM 1389 C CA . LYS A 1 166 ? -9.398 0.583 15.013 1.00 89.38 166 LYS A CA 1
ATOM 1390 C C . LYS A 1 166 ? -8.981 -0.794 14.519 1.00 89.38 166 LYS A C 1
ATOM 1392 O O . LYS A 1 166 ? -9.309 -1.790 15.155 1.00 89.38 166 LYS A O 1
ATOM 1397 N N . THR A 1 167 ? -8.273 -0.875 13.395 1.00 91.31 167 THR A N 1
ATOM 1398 C CA . THR A 1 167 ? -7.913 -2.176 12.813 1.00 91.31 167 THR A CA 1
ATOM 1399 C C . THR A 1 167 ? -6.592 -2.685 13.371 1.00 91.31 167 THR A C 1
ATOM 1401 O O . THR A 1 167 ? -6.535 -3.787 13.909 1.00 91.31 167 THR A O 1
ATOM 1404 N N . LEU A 1 168 ? -5.524 -1.896 13.254 1.00 90.56 168 LEU A N 1
ATOM 1405 C CA . LEU A 1 168 ? -4.179 -2.340 13.604 1.00 90.56 168 LEU A CA 1
ATOM 1406 C C . LEU A 1 168 ? -3.967 -2.322 15.120 1.00 90.56 168 LEU A C 1
ATOM 1408 O O . LEU A 1 168 ? -3.662 -3.355 15.703 1.00 90.56 168 LEU A O 1
ATOM 1412 N N . PHE A 1 169 ? -4.133 -1.172 15.770 1.00 89.56 169 PHE A N 1
ATOM 1413 C CA . PHE A 1 169 ? -3.838 -1.035 17.193 1.00 89.56 169 PHE A CA 1
ATOM 1414 C C . PHE A 1 169 ? -4.829 -1.809 18.072 1.00 89.56 169 PHE A C 1
ATOM 1416 O O . PHE A 1 169 ? -4.404 -2.688 18.821 1.00 89.56 169 PHE A O 1
ATOM 1423 N N . ILE A 1 170 ? -6.136 -1.545 17.957 1.00 86.62 170 ILE A N 1
ATOM 1424 C CA . ILE A 1 170 ? -7.151 -2.250 18.759 1.00 86.62 170 ILE A CA 1
ATOM 1425 C C . ILE A 1 170 ? -7.128 -3.758 18.469 1.00 86.62 170 ILE A C 1
ATOM 1427 O O . ILE A 1 170 ? -7.169 -4.553 19.408 1.00 86.62 170 ILE A O 1
ATOM 1431 N N . GLY A 1 171 ? -6.994 -4.159 17.199 1.00 85.38 171 GLY A N 1
ATOM 1432 C CA . GLY A 1 171 ? -6.877 -5.566 16.807 1.00 85.38 171 GLY A CA 1
ATOM 1433 C C . GLY A 1 171 ? -5.700 -6.271 17.486 1.00 85.38 171 GLY A C 1
ATOM 1434 O O . GLY A 1 171 ? -5.899 -7.267 18.179 1.00 85.38 171 GLY A O 1
ATOM 1435 N N . LEU A 1 172 ? -4.491 -5.707 17.380 1.00 85.50 172 LEU A N 1
ATOM 1436 C CA . LEU A 1 172 ? -3.290 -6.274 18.005 1.00 85.50 172 LEU A CA 1
ATOM 1437 C C . LEU A 1 172 ? -3.384 -6.318 19.533 1.00 85.50 172 LEU A C 1
ATOM 1439 O O . LEU A 1 172 ? -2.935 -7.286 20.150 1.00 85.50 172 LEU A O 1
ATOM 1443 N N . MET A 1 173 ? -3.963 -5.289 20.157 1.00 85.38 173 MET A N 1
ATOM 1444 C CA . MET A 1 173 ? -4.168 -5.272 21.606 1.00 85.38 173 MET A CA 1
ATOM 1445 C C . MET A 1 173 ? -5.128 -6.380 22.040 1.00 85.38 173 MET A C 1
ATOM 1447 O O . MET A 1 173 ? -4.840 -7.091 22.999 1.00 85.38 173 MET A O 1
ATOM 1451 N N . ASN A 1 174 ? -6.229 -6.575 21.316 1.00 83.50 174 ASN A N 1
ATOM 1452 C CA . ASN A 1 174 ? -7.195 -7.629 21.615 1.00 83.50 174 ASN A CA 1
ATOM 1453 C C . ASN A 1 174 ? -6.614 -9.036 21.410 1.00 83.50 174 ASN A C 1
ATOM 1455 O O . ASN A 1 174 ? -6.931 -9.928 22.187 1.00 83.50 174 ASN A O 1
ATOM 1459 N N . GLU A 1 175 ? -5.744 -9.237 20.419 1.00 83.12 175 GLU A N 1
ATOM 1460 C CA . GLU A 1 175 ? -5.033 -10.512 20.229 1.00 83.12 175 GLU A CA 1
ATOM 1461 C C . GLU A 1 175 ? -3.975 -10.767 21.316 1.00 83.12 175 GLU A C 1
ATOM 1463 O O . GLU A 1 175 ? -3.743 -11.909 21.709 1.00 83.12 175 GLU A O 1
ATOM 1468 N N . SER A 1 176 ? -3.328 -9.708 21.813 1.00 81.31 176 SER A N 1
ATOM 1469 C CA . SER A 1 176 ? -2.234 -9.810 22.790 1.00 81.31 176 SER A CA 1
ATOM 1470 C C . SER A 1 176 ? -2.712 -9.995 24.232 1.00 81.31 176 SER A C 1
ATOM 1472 O O . SER A 1 176 ? -1.966 -10.499 25.075 1.00 81.31 176 SER A O 1
ATOM 1474 N N . LEU A 1 177 ? -3.925 -9.547 24.555 1.00 80.75 177 LEU A N 1
ATOM 1475 C CA . LEU A 1 177 ? -4.486 -9.630 25.900 1.00 80.75 177 LEU A CA 1
ATOM 1476 C C . LEU A 1 177 ? -5.317 -10.911 26.034 1.00 80.75 177 LEU A C 1
ATOM 1478 O O . LEU A 1 177 ? -6.299 -11.102 25.324 1.00 80.75 177 LEU A O 1
ATOM 1482 N N . SER A 1 178 ? -4.950 -11.789 26.971 1.00 63.91 178 SER A N 1
ATOM 1483 C CA . SER A 1 178 ? -5.747 -12.986 27.249 1.00 63.91 178 SER A CA 1
ATOM 1484 C C . SER A 1 178 ? -7.093 -12.601 27.876 1.00 63.91 178 SER A C 1
ATOM 1486 O O . SER A 1 178 ? -7.148 -11.964 28.936 1.00 63.91 178 SER A O 1
ATOM 1488 N N . SER A 1 179 ? -8.186 -13.011 27.223 1.00 63.81 179 SER A N 1
ATOM 1489 C CA . SER A 1 179 ? -9.571 -12.662 27.588 1.00 63.81 179 SER A CA 1
ATOM 1490 C C . SER A 1 179 ? -9.938 -13.005 29.029 1.00 63.81 179 SER A C 1
ATOM 1492 O O . SER A 1 179 ? -10.794 -12.360 29.629 1.00 63.81 179 SER A O 1
ATOM 1494 N N . ASP A 1 180 ? -9.276 -14.007 29.603 1.00 65.75 180 ASP A N 1
ATOM 1495 C CA . ASP A 1 180 ? -9.692 -14.603 30.873 1.00 65.75 180 ASP A CA 1
ATOM 1496 C C . ASP A 1 180 ? -9.179 -13.825 32.093 1.00 65.75 180 ASP A C 1
ATOM 1498 O O . ASP A 1 180 ? -9.654 -14.025 33.211 1.00 65.75 180 ASP A O 1
ATOM 1502 N N . THR A 1 181 ? -8.215 -12.916 31.901 1.00 66.56 181 THR A N 1
ATOM 1503 C CA . THR A 1 181 ? -7.605 -12.152 33.004 1.00 66.56 181 THR A CA 1
ATOM 1504 C C . THR A 1 181 ? -7.609 -10.647 32.803 1.00 66.56 181 THR A C 1
ATOM 1506 O O . THR A 1 181 ? -7.364 -9.924 33.768 1.00 66.56 181 THR A O 1
ATOM 1509 N N . ILE A 1 182 ? -7.899 -10.141 31.604 1.00 76.50 182 ILE A N 1
ATOM 1510 C CA . ILE A 1 182 ? -7.839 -8.709 31.306 1.00 76.50 182 ILE A CA 1
ATOM 1511 C C . ILE A 1 182 ? -9.149 -8.272 30.656 1.00 76.50 182 ILE A C 1
ATOM 1513 O O . ILE A 1 182 ? -9.485 -8.696 29.559 1.00 76.50 182 ILE A O 1
ATOM 1517 N N . GLU A 1 183 ? -9.872 -7.377 31.330 1.00 81.50 183 GLU A N 1
ATOM 1518 C CA . GLU A 1 183 ? -10.992 -6.664 30.723 1.00 81.50 183 GLU A CA 1
ATOM 1519 C C . GLU A 1 183 ? -10.434 -5.531 29.857 1.00 81.50 183 GLU A C 1
ATOM 1521 O O . GLU A 1 183 ? -9.826 -4.589 30.385 1.00 81.50 183 GLU A O 1
ATOM 1526 N N . SER A 1 184 ? -10.655 -5.609 28.547 1.00 84.56 184 SER A N 1
ATOM 1527 C CA . SER A 1 184 ? -10.333 -4.548 27.599 1.00 84.56 184 SER A CA 1
ATOM 1528 C C . SER A 1 184 ? -11.586 -3.905 27.006 1.00 84.56 184 SER A C 1
ATOM 1530 O O . SER A 1 184 ? -12.602 -4.561 26.788 1.00 84.56 184 SER A O 1
ATOM 1532 N N . LEU A 1 185 ? -11.525 -2.594 26.782 1.00 84.19 185 LEU A N 1
ATOM 1533 C CA . LEU A 1 185 ? -12.563 -1.806 26.122 1.00 84.19 185 LEU A CA 1
ATOM 1534 C C . LEU A 1 185 ? -11.893 -0.805 25.183 1.00 84.19 185 LEU A C 1
ATOM 1536 O O . LEU A 1 185 ? -10.994 -0.072 25.605 1.00 84.19 185 LEU A O 1
ATOM 1540 N N . ASP A 1 186 ? -12.353 -0.770 23.939 1.00 85.25 186 ASP A N 1
ATOM 1541 C CA . ASP A 1 186 ? -12.079 0.312 22.998 1.00 85.25 186 ASP A CA 1
ATOM 1542 C C . ASP A 1 186 ? -12.981 1.526 23.281 1.00 85.25 186 ASP A C 1
ATOM 1544 O O . ASP A 1 186 ? -13.800 1.517 24.206 1.00 85.25 186 ASP A O 1
ATOM 1548 N N . GLU A 1 187 ? -12.821 2.594 22.501 1.00 83.50 187 GLU A N 1
ATOM 1549 C CA . GLU A 1 187 ? -13.587 3.832 22.665 1.00 83.50 187 GLU A CA 1
ATOM 1550 C C . GLU A 1 187 ? -15.113 3.603 22.637 1.00 83.50 187 GLU A C 1
ATOM 1552 O O . GLU A 1 187 ? -15.841 4.164 23.457 1.00 83.50 187 GLU A O 1
ATOM 1557 N N . GLU A 1 188 ? -15.617 2.740 21.748 1.00 84.81 188 GLU A N 1
ATOM 1558 C CA . GLU A 1 188 ? -17.051 2.430 21.648 1.00 84.81 188 GLU A CA 1
ATOM 1559 C C . GLU A 1 188 ? -17.546 1.622 22.857 1.00 84.81 188 GLU A C 1
ATOM 1561 O O . GLU A 1 188 ? -18.580 1.945 23.453 1.00 84.81 188 GLU A O 1
ATOM 1566 N N . GLY A 1 189 ? -16.779 0.629 23.311 1.00 84.44 189 GLY A N 1
ATOM 1567 C CA . GLY A 1 189 ? -17.059 -0.095 24.549 1.00 84.44 189 GLY A CA 1
ATOM 1568 C C . GLY A 1 189 ? -17.038 0.818 25.778 1.00 84.44 189 GLY A C 1
ATOM 1569 O O . GLY A 1 189 ? -17.859 0.669 26.688 1.00 84.44 189 GLY A O 1
ATOM 1570 N N . LEU A 1 190 ? -16.143 1.808 25.803 1.00 86.19 190 LEU A N 1
ATOM 1571 C CA . LEU A 1 190 ? -16.078 2.821 26.855 1.00 86.19 190 LEU A CA 1
ATOM 1572 C C . LEU A 1 190 ? -17.280 3.764 26.818 1.00 86.19 190 LEU A C 1
ATOM 1574 O O . LEU A 1 190 ? -17.846 4.011 27.882 1.00 86.19 190 LEU A O 1
ATOM 1578 N N . LYS A 1 191 ? -17.716 4.215 25.635 1.00 85.31 191 LYS A N 1
ATOM 1579 C CA . LYS A 1 191 ? -18.947 5.007 25.442 1.00 85.31 191 LYS A CA 1
ATOM 1580 C C . LYS A 1 191 ? -20.190 4.279 25.937 1.00 85.31 191 LYS A C 1
ATOM 1582 O O . LYS A 1 191 ? -21.055 4.880 26.5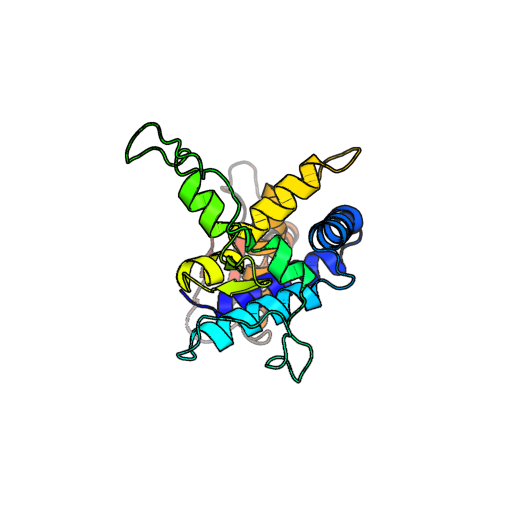70 1.00 85.31 191 LYS A O 1
ATOM 1587 N N . LEU A 1 192 ? -20.283 2.979 25.665 1.00 85.31 192 LEU A N 1
ATOM 1588 C CA . LEU A 1 192 ? -21.412 2.157 26.101 1.00 85.31 192 LEU A CA 1
ATOM 1589 C C . LEU A 1 192 ? -21.397 1.918 27.615 1.00 85.31 192 LEU A C 1
ATOM 1591 O O . LEU A 1 192 ? -22.445 1.965 28.261 1.00 85.31 192 LEU A O 1
ATOM 1595 N N . LYS A 1 193 ? -20.216 1.666 28.194 1.00 85.00 193 LYS A N 1
ATOM 1596 C CA . LYS A 1 193 ? -20.072 1.331 29.619 1.00 85.00 193 LYS A CA 1
ATOM 1597 C C . LYS A 1 193 ? -20.093 2.552 30.535 1.00 85.00 193 LYS A C 1
ATOM 1599 O O . LYS A 1 193 ? -20.586 2.472 31.659 1.00 85.00 193 LYS A O 1
ATOM 1604 N N . TYR A 1 194 ? -19.535 3.665 30.084 1.00 81.25 194 TYR A N 1
ATOM 1605 C CA . TYR A 1 194 ? -19.377 4.888 30.856 1.00 81.25 194 TYR A CA 1
ATOM 1606 C C . TYR A 1 194 ? -20.082 6.022 30.128 1.00 81.25 194 TYR A C 1
ATOM 1608 O O . TYR A 1 194 ? -19.874 6.209 28.940 1.00 81.25 194 TYR A O 1
ATOM 1616 N N . LYS A 1 195 ? -20.888 6.818 30.831 1.00 78.38 195 LYS A N 1
ATOM 1617 C CA . LYS A 1 195 ? -21.483 8.037 30.273 1.00 78.38 195 LYS A CA 1
ATOM 1618 C C . LYS A 1 195 ? -20.657 9.228 30.737 1.00 78.38 195 LYS A C 1
ATOM 1620 O O . LYS A 1 195 ? -20.672 9.528 31.929 1.00 78.38 195 LYS A O 1
ATOM 1625 N N . ILE A 1 196 ? -19.933 9.861 29.818 1.00 72.69 196 ILE A N 1
ATOM 1626 C CA . ILE A 1 196 ? -19.226 11.115 30.092 1.00 72.69 196 ILE A CA 1
ATOM 1627 C C . ILE A 1 196 ? -20.226 12.181 30.530 1.00 72.69 196 ILE A C 1
ATOM 1629 O O . ILE A 1 196 ? -21.310 12.308 29.954 1.00 72.69 196 ILE A O 1
ATOM 1633 N N . GLN A 1 197 ? -19.849 12.949 31.545 1.00 74.44 197 GLN A N 1
ATOM 1634 C CA . GLN A 1 197 ? -20.574 14.136 31.965 1.00 74.44 197 GLN A CA 1
ATOM 1635 C C . GLN A 1 197 ? -19.987 15.391 31.311 1.00 74.44 197 GLN A C 1
ATOM 1637 O O . GLN A 1 197 ? -18.844 15.427 30.857 1.00 74.44 197 GLN A O 1
ATOM 1642 N N . SER A 1 198 ? -20.795 16.450 31.248 1.00 57.03 198 SER A N 1
ATOM 1643 C CA . SER A 1 198 ? -20.353 17.742 30.722 1.00 57.03 198 SER A CA 1
ATOM 1644 C C . SER A 1 198 ? -19.169 18.269 31.541 1.00 57.03 198 SER A C 1
ATOM 1646 O O . SER A 1 198 ? -19.345 18.622 32.704 1.00 57.03 198 SER A O 1
ATOM 1648 N N . GLY A 1 199 ? -17.989 18.351 30.920 1.00 68.00 199 GLY A N 1
ATOM 1649 C CA . GLY A 1 199 ? -16.746 18.811 31.550 1.00 68.00 199 GLY A CA 1
ATOM 1650 C C . GLY A 1 199 ? -15.640 17.756 31.645 1.00 68.00 199 GLY A C 1
ATOM 1651 O O . GLY A 1 199 ? -14.510 18.123 31.963 1.00 68.00 199 GLY A O 1
ATOM 1652 N N . ASP A 1 200 ? -15.916 16.481 31.341 1.00 73.69 200 ASP A N 1
ATOM 1653 C CA . ASP A 1 200 ? -14.860 15.462 31.316 1.00 73.69 200 ASP A CA 1
ATOM 1654 C C . ASP A 1 200 ? -13.993 15.565 30.049 1.00 73.69 200 ASP A C 1
ATOM 1656 O O . ASP A 1 200 ? -14.441 15.990 28.984 1.00 73.69 200 ASP A O 1
ATOM 1660 N N . LEU A 1 201 ? -12.745 15.100 30.160 1.00 72.62 201 LEU A N 1
ATOM 1661 C CA . LEU A 1 201 ? -11.710 15.166 29.118 1.00 72.62 201 LEU A CA 1
ATOM 1662 C C . LEU A 1 201 ? -11.902 14.182 27.943 1.00 72.62 201 LEU A C 1
ATOM 1664 O O . LEU A 1 201 ? -11.016 14.082 27.099 1.00 72.62 201 LEU A O 1
ATOM 1668 N N . GLY A 1 202 ? -13.018 13.452 27.872 1.00 76.19 202 GLY A N 1
ATOM 1669 C CA . GLY A 1 202 ? -13.222 12.399 26.871 1.00 76.19 202 GLY A CA 1
ATOM 1670 C C . GLY A 1 202 ? -12.978 10.980 27.399 1.00 76.19 202 GLY A C 1
ATOM 1671 O O . GLY A 1 202 ? -12.692 10.767 28.582 1.00 76.19 202 GLY A O 1
ATOM 1672 N N . TYR A 1 203 ? -13.108 9.993 26.509 1.00 78.62 203 TYR A N 1
ATOM 1673 C CA . TYR A 1 203 ? -12.692 8.614 26.770 1.00 78.62 203 TYR A CA 1
ATOM 1674 C C . TYR A 1 203 ? -11.239 8.429 26.314 1.00 78.62 203 TYR A C 1
ATOM 1676 O O . TYR A 1 203 ? -10.832 9.068 25.347 1.00 78.62 203 TYR A O 1
ATOM 1684 N N . PRO A 1 204 ? -10.448 7.564 26.973 1.00 81.94 204 PRO A N 1
ATOM 1685 C CA . PRO A 1 204 ? -9.227 7.054 26.357 1.00 81.94 204 PRO A CA 1
ATOM 1686 C C . PRO A 1 204 ? -9.578 6.236 25.105 1.00 81.94 204 PRO A C 1
ATOM 1688 O O . PRO A 1 204 ? -10.649 5.628 25.056 1.00 81.94 204 PRO A O 1
ATOM 1691 N N . ASP A 1 205 ? -8.654 6.154 24.150 1.00 75.62 205 ASP A N 1
ATOM 1692 C CA . ASP A 1 205 ? -8.863 5.399 22.904 1.00 75.62 205 ASP A CA 1
ATOM 1693 C C . ASP A 1 205 ? -8.946 3.883 23.179 1.00 75.62 205 ASP A C 1
ATOM 1695 O O . ASP A 1 205 ? -9.646 3.131 22.498 1.00 75.62 205 ASP A O 1
ATOM 1699 N N . TYR A 1 206 ? -8.253 3.425 24.229 1.00 85.25 206 TYR A N 1
ATOM 1700 C CA . TYR A 1 206 ? -8.288 2.041 24.693 1.00 85.25 206 TYR A CA 1
ATOM 1701 C C . TYR A 1 206 ? -8.000 1.932 26.191 1.00 85.25 206 TYR A C 1
ATOM 1703 O O . TYR A 1 206 ? -7.158 2.642 26.756 1.00 85.25 206 TYR A O 1
ATOM 1711 N N . ARG A 1 207 ? -8.670 0.987 26.851 1.00 84.44 207 ARG A N 1
ATOM 1712 C CA . ARG A 1 207 ? -8.468 0.675 28.265 1.00 84.44 207 ARG A CA 1
ATOM 1713 C C . ARG A 1 207 ? -8.344 -0.824 28.469 1.00 84.44 207 ARG A C 1
ATOM 1715 O O . ARG A 1 207 ? -9.275 -1.554 28.166 1.00 84.44 207 ARG A O 1
ATOM 1722 N N . ALA A 1 208 ? -7.274 -1.247 29.138 1.00 84.06 208 ALA A N 1
ATOM 1723 C CA . ALA A 1 208 ? -7.101 -2.616 29.624 1.00 84.06 208 ALA A CA 1
ATOM 1724 C C . ALA A 1 208 ? -6.966 -2.638 31.156 1.00 84.06 208 ALA A C 1
ATOM 1726 O O . ALA A 1 208 ? -6.241 -1.828 31.746 1.00 84.06 208 ALA A O 1
ATOM 1727 N N . THR A 1 209 ? -7.684 -3.549 31.817 1.00 79.56 209 THR A N 1
ATOM 1728 C CA . THR A 1 209 ? -7.714 -3.680 33.281 1.00 79.56 209 THR A CA 1
ATOM 1729 C C . THR A 1 209 ? -7.603 -5.149 33.694 1.00 79.56 209 THR A C 1
ATOM 1731 O O . THR A 1 209 ? -8.470 -5.950 33.359 1.00 79.56 209 THR A O 1
ATOM 1734 N N . ALA A 1 210 ? -6.577 -5.508 34.470 1.00 74.12 210 ALA A N 1
ATOM 1735 C CA . ALA A 1 210 ? -6.431 -6.871 34.984 1.00 74.12 210 ALA A CA 1
ATOM 1736 C C . ALA A 1 210 ? -7.520 -7.207 36.022 1.00 74.12 210 ALA A C 1
ATOM 1738 O O . ALA A 1 210 ? -7.711 -6.497 37.017 1.00 74.12 210 ALA A O 1
ATOM 1739 N N . SER A 1 211 ? -8.219 -8.317 35.806 1.00 61.69 211 SER A N 1
ATOM 1740 C CA . SER A 1 211 ? -9.229 -8.882 36.688 1.00 61.69 211 SER A CA 1
ATOM 1741 C C . SER A 1 211 ? -8.549 -9.896 37.624 1.00 61.69 211 SER A C 1
ATOM 1743 O O . SER A 1 211 ? -8.228 -11.014 37.247 1.00 61.69 211 SER A O 1
ATOM 1745 N N . LYS A 1 212 ? -8.285 -9.449 38.860 1.00 53.00 212 LYS A N 1
ATOM 1746 C CA . LYS A 1 212 ? -7.824 -10.231 40.028 1.00 53.00 212 LYS A CA 1
ATOM 1747 C C . LYS A 1 212 ? -6.517 -11.037 39.857 1.00 53.00 212 LYS A C 1
ATOM 1749 O O . LYS A 1 212 ? -6.554 -12.195 39.485 1.00 53.00 212 LYS A O 1
ATOM 1754 N N . ILE A 1 213 ? -5.397 -10.462 40.317 1.00 42.09 213 ILE A N 1
ATOM 1755 C CA . ILE A 1 213 ? -4.474 -11.008 41.344 1.00 42.09 213 ILE A CA 1
ATOM 1756 C C . ILE A 1 213 ? -3.470 -9.890 41.727 1.00 42.09 213 ILE A C 1
ATOM 1758 O O . ILE A 1 213 ? -2.778 -9.323 40.891 1.00 42.09 213 ILE A O 1
ATOM 1762 N N . SER A 1 214 ? -3.497 -9.523 43.012 1.00 39.06 214 SER A N 1
ATOM 1763 C CA . SER A 1 214 ? -2.544 -8.743 43.835 1.00 39.06 214 SER A CA 1
ATOM 1764 C C . SER A 1 214 ? -1.923 -7.396 43.402 1.00 39.06 214 SER A C 1
ATOM 1766 O O . SER A 1 214 ? -1.414 -6.716 44.292 1.00 39.06 214 SER A O 1
ATOM 1768 N N . ARG A 1 215 ? -2.020 -6.892 42.165 1.00 43.66 215 ARG A N 1
ATOM 1769 C CA . ARG A 1 215 ? -1.671 -5.484 41.843 1.00 43.66 215 ARG A CA 1
ATOM 1770 C C . ARG A 1 215 ? -2.536 -4.937 40.704 1.00 43.66 215 ARG A C 1
ATOM 1772 O O . ARG A 1 215 ? -2.540 -5.475 39.603 1.00 43.66 215 ARG A O 1
ATOM 1779 N N . LYS A 1 216 ? -3.277 -3.850 40.960 1.00 43.12 216 LYS A N 1
ATOM 1780 C CA . LYS A 1 216 ? -4.042 -3.135 39.924 1.00 43.12 216 LYS A CA 1
ATOM 1781 C C . LYS A 1 216 ? -3.071 -2.373 39.022 1.00 43.12 216 LYS A C 1
ATOM 1783 O O . LYS A 1 216 ? -2.674 -1.262 39.357 1.00 43.12 216 LYS A O 1
ATOM 1788 N N . TYR A 1 217 ? -2.718 -2.953 37.884 1.00 52.00 217 TYR A N 1
ATOM 1789 C CA . TYR A 1 217 ? -2.092 -2.215 36.792 1.00 52.00 217 TYR A CA 1
ATOM 1790 C C . TYR A 1 217 ? -3.185 -1.763 35.820 1.00 52.00 217 TYR A C 1
ATOM 1792 O O . TYR A 1 217 ? -4.065 -2.544 35.455 1.00 52.00 217 TYR A O 1
ATOM 1800 N N . LYS A 1 218 ? -3.167 -0.478 35.460 1.00 57.22 218 LYS A N 1
ATOM 1801 C CA . LYS A 1 218 ? -4.101 0.131 34.511 1.00 57.22 218 LYS A CA 1
ATOM 1802 C C . LYS A 1 218 ? -3.279 0.708 33.370 1.00 57.22 218 LYS A C 1
ATOM 1804 O O . LYS A 1 218 ? -2.429 1.559 33.620 1.00 57.22 218 LYS A O 1
ATOM 1809 N N . LEU A 1 219 ? -3.540 0.248 32.152 1.00 67.44 219 LEU A N 1
ATOM 1810 C CA . LEU A 1 219 ? -2.987 0.857 30.950 1.00 67.44 219 LEU A CA 1
ATOM 1811 C C . LEU A 1 219 ? -4.067 1.740 30.327 1.00 67.44 219 LEU A C 1
ATOM 1813 O O . LEU A 1 219 ? -5.189 1.286 30.086 1.00 67.44 219 LEU A O 1
ATOM 1817 N N . LEU A 1 220 ? -3.726 3.010 30.135 1.00 66.19 220 LEU A N 1
ATOM 1818 C CA . LEU A 1 220 ? -4.528 3.994 29.421 1.00 66.19 220 LEU A CA 1
ATOM 1819 C C . LEU A 1 220 ? -3.676 4.526 28.279 1.00 66.19 220 LEU A C 1
ATOM 1821 O O . LEU A 1 220 ? -2.535 4.923 28.516 1.00 66.19 220 LEU A O 1
ATOM 1825 N N . ILE A 1 221 ? -4.226 4.511 27.071 1.00 68.88 221 ILE A N 1
ATOM 1826 C CA . ILE A 1 221 ? -3.569 5.032 25.874 1.00 68.88 221 ILE A CA 1
ATOM 1827 C C . ILE A 1 221 ? -4.438 6.176 25.343 1.00 68.88 221 ILE A C 1
ATOM 1829 O O . ILE A 1 221 ? -5.657 6.026 25.244 1.00 68.88 221 ILE A O 1
ATOM 1833 N N . PHE A 1 222 ? -3.795 7.320 25.101 1.00 62.97 222 PHE A N 1
ATOM 1834 C CA . PHE A 1 222 ? -4.380 8.566 24.603 1.00 62.97 222 PHE A CA 1
ATOM 1835 C C . PHE A 1 222 ? -3.549 9.056 23.406 1.00 62.97 222 PHE A C 1
ATOM 1837 O O . PHE A 1 222 ? -2.332 8.834 23.398 1.00 62.97 222 PHE A O 1
ATOM 1844 N N . LYS A 1 223 ? -4.188 9.725 22.441 1.00 54.16 223 LYS A N 1
ATOM 1845 C CA . LYS A 1 223 ? -3.536 10.510 21.375 1.00 54.16 223 LYS A CA 1
ATOM 1846 C C . LYS A 1 223 ? -2.752 11.719 21.885 1.00 54.16 223 LYS A C 1
ATOM 1848 O O . LYS A 1 223 ? -3.211 12.375 22.848 1.00 54.16 223 LYS A O 1
#

Organism: Porphyromonas cangingivalis (NCBI:txid36874)

Secondary structure (DSSP, 8-state):
--HHHHHHHHHHHHHHHHH-GGGHHHHHHHHHHHT-S-HHHHHHHHHHHHHHTTSS--EE-TT-TT-TTS---HHHHHHTEEETT--------SSTT-TT--HHHHHHHH--EEE-TTS-EEE--HHHHHHHTTHHHHHHHHHHHHHSSSS---HHHIIIIIIIIIIIIHHHHHHHS-TTTEEEEEHHHHHHH----TT-----SEEEEE-SSS---EEEE--